Protein AF-A0AAN0MDC0-F1 (afdb_monomer_lite)

Organism: NCBI:txid3137370

Foldseek 3Di:
DDDDPDAAEEEAQAAPVQWQWAADPVQQKIWIWGNDPPVHTPGIDIDHRHQWYAHNNDIDGSVRSNVVNCLNVFDAKAAKAFPDAQEDEQPDAFFDFRTFIDTDGPVRFQKAKAWDPQQRHGDDDPFWDDDGRTITGHHPHRDDCLVPQKDKTWMWIGGPRHIDRTDIGIGGYDDDWDFDDDPPDRDTDTDPPDRPPDDDDDPPDDDDDDPDDDDDDDPDDDDDDDDDDPPDDDCPPPVVVVVVVVVVVVVVVVVVVVVVVPDDDDDDDDDDPPVVVVVVVVVVVPD

Structure (mmCIF, N/CA/C/O backbone):
data_AF-A0AAN0MDC0-F1
#
_entry.id   AF-A0AAN0MDC0-F1
#
loop_
_atom_site.group_PDB
_atom_site.id
_atom_site.type_symbol
_atom_site.label_atom_id
_atom_site.label_alt_id
_atom_site.label_comp_id
_atom_site.label_asym_id
_atom_site.label_entity_id
_atom_site.label_seq_id
_atom_site.pdbx_PDB_ins_code
_atom_site.Cartn_x
_atom_site.Cartn_y
_atom_site.Cartn_z
_atom_site.occupancy
_atom_site.B_iso_or_equiv
_atom_site.auth_seq_id
_atom_site.auth_comp_id
_atom_site.auth_asym_id
_atom_site.auth_atom_id
_atom_site.pdbx_PDB_model_num
ATOM 1 N N . MET A 1 1 ? 15.686 -24.666 -47.010 1.00 60.66 1 MET A N 1
ATOM 2 C CA . MET A 1 1 ? 15.440 -23.813 -45.834 1.00 60.66 1 MET A CA 1
ATOM 3 C C . MET A 1 1 ? 16.732 -23.049 -45.624 1.00 60.66 1 MET A C 1
ATOM 5 O O . MET A 1 1 ? 17.751 -23.700 -45.435 1.00 60.66 1 MET A O 1
ATOM 9 N N . LEU A 1 2 ? 16.743 -21.738 -45.870 1.00 59.88 2 LEU A N 1
ATOM 10 C CA . LEU A 1 2 ? 17.924 -20.928 -45.557 1.00 59.88 2 LEU A CA 1
ATOM 11 C C . LEU A 1 2 ? 18.051 -20.867 -44.025 1.00 59.88 2 LEU A C 1
ATOM 13 O O . LEU A 1 2 ? 17.006 -20.864 -43.369 1.00 59.88 2 LEU A O 1
ATOM 17 N N . PRO A 1 3 ? 19.270 -20.898 -43.461 1.00 59.59 3 PRO A N 1
ATOM 18 C CA . PRO A 1 3 ? 19.452 -20.671 -42.033 1.00 59.59 3 PRO A CA 1
ATOM 19 C C . PRO A 1 3 ? 18.911 -19.284 -41.675 1.00 59.59 3 PRO A C 1
ATOM 21 O O . PRO A 1 3 ? 19.050 -18.347 -42.465 1.00 59.59 3 PRO A O 1
ATOM 24 N N . ASP A 1 4 ? 18.269 -19.190 -40.515 1.00 72.19 4 ASP A N 1
ATOM 25 C CA . ASP A 1 4 ? 17.851 -17.914 -39.938 1.00 72.19 4 ASP A CA 1
ATOM 26 C C . ASP A 1 4 ? 19.098 -17.021 -39.790 1.00 72.19 4 ASP A C 1
ATOM 28 O O . ASP A 1 4 ? 20.148 -17.543 -39.383 1.00 72.19 4 ASP A O 1
ATOM 32 N N . PRO A 1 5 ? 19.072 -15.734 -40.192 1.00 70.38 5 PRO A N 1
ATOM 33 C CA . PRO A 1 5 ? 20.164 -14.822 -39.876 1.00 70.38 5 PRO A CA 1
ATOM 34 C C . PRO A 1 5 ? 20.475 -14.852 -38.376 1.00 70.38 5 PRO A C 1
ATOM 36 O O . PRO A 1 5 ? 19.591 -15.040 -37.545 1.00 70.38 5 PRO A O 1
ATOM 39 N N . ALA A 1 6 ? 21.755 -14.687 -38.039 1.00 73.12 6 ALA A N 1
ATOM 40 C CA . ALA A 1 6 ? 22.169 -14.613 -36.647 1.00 73.12 6 ALA A CA 1
ATOM 41 C C . ALA A 1 6 ? 21.503 -13.402 -35.960 1.00 73.12 6 ALA A C 1
ATOM 43 O O . ALA A 1 6 ? 21.388 -12.352 -36.605 1.00 73.12 6 ALA A O 1
ATOM 44 N N . PRO A 1 7 ? 21.097 -13.539 -34.685 1.00 78.31 7 PRO A N 1
ATOM 45 C CA . PRO A 1 7 ? 20.509 -12.446 -33.922 1.00 78.31 7 PRO A CA 1
ATOM 46 C C . PRO A 1 7 ? 21.451 -11.240 -33.875 1.00 78.31 7 PRO A C 1
ATOM 48 O O . PRO A 1 7 ? 22.676 -11.388 -33.837 1.00 78.31 7 PRO A O 1
ATOM 51 N N . ILE A 1 8 ? 20.883 -10.033 -33.892 1.00 87.06 8 ILE A N 1
ATOM 52 C CA . ILE A 1 8 ? 21.665 -8.799 -33.753 1.00 87.06 8 ILE A CA 1
ATOM 53 C C . ILE A 1 8 ? 22.028 -8.629 -32.274 1.00 87.06 8 ILE A C 1
ATOM 55 O O . ILE A 1 8 ? 21.149 -8.398 -31.439 1.00 87.06 8 ILE A O 1
ATOM 59 N N . GLU A 1 9 ? 23.323 -8.731 -31.976 1.00 91.38 9 GLU A N 1
ATOM 60 C CA . GLU A 1 9 ? 23.901 -8.585 -30.637 1.00 91.38 9 GLU A CA 1
ATOM 61 C C . GLU A 1 9 ? 24.608 -7.232 -30.479 1.00 91.38 9 GLU A C 1
ATOM 63 O O . GLU A 1 9 ? 25.344 -6.797 -31.370 1.00 91.38 9 GLU A O 1
ATOM 68 N N . VAL A 1 10 ? 24.401 -6.579 -29.334 1.00 92.75 10 VAL A N 1
ATOM 69 C CA . VAL A 1 10 ? 25.068 -5.323 -28.948 1.00 92.75 10 VAL A CA 1
ATOM 70 C C . VAL A 1 10 ? 25.830 -5.537 -27.645 1.00 92.75 10 VAL A C 1
ATOM 72 O O . VAL A 1 10 ? 25.307 -6.174 -26.736 1.00 92.75 10 VAL A O 1
ATOM 75 N N . PHE A 1 11 ? 27.056 -5.018 -27.556 1.00 92.44 11 PHE A N 1
ATOM 76 C CA . PHE A 1 11 ? 27.967 -5.240 -26.431 1.00 92.44 11 PHE A CA 1
ATOM 77 C C . PHE A 1 11 ? 28.259 -3.935 -25.690 1.00 92.44 11 PHE A C 1
ATOM 79 O O . PHE A 1 11 ? 28.523 -2.918 -26.327 1.00 92.44 11 PHE A O 1
ATOM 86 N N . TYR A 1 12 ? 28.245 -4.025 -24.364 1.00 91.12 12 TYR A N 1
ATOM 87 C CA . TYR A 1 12 ? 28.567 -2.988 -23.392 1.00 91.12 12 TYR A CA 1
ATOM 88 C C . TYR A 1 12 ? 29.587 -3.553 -22.401 1.00 91.12 12 TYR A C 1
ATOM 90 O O . TYR A 1 12 ? 29.401 -4.661 -21.877 1.00 91.12 12 TYR A O 1
ATOM 98 N N . ASP A 1 13 ? 30.665 -2.813 -22.154 1.00 86.44 13 ASP A N 1
ATOM 99 C CA . ASP A 1 13 ? 31.767 -3.283 -21.310 1.00 86.44 13 ASP A CA 1
ATOM 100 C C . ASP A 1 13 ? 31.453 -3.120 -19.802 1.00 86.44 13 ASP A C 1
ATOM 102 O O . ASP A 1 13 ? 31.998 -3.864 -18.980 1.00 86.44 13 ASP A O 1
ATOM 106 N N . GLY A 1 14 ? 30.517 -2.232 -19.431 1.00 87.69 14 GLY A N 1
ATOM 107 C CA . GLY A 1 14 ? 30.074 -1.973 -18.053 1.00 87.69 14 GLY A CA 1
ATOM 108 C C . GLY A 1 14 ? 28.984 -2.913 -17.509 1.00 87.69 14 GLY A C 1
ATOM 109 O O . GLY A 1 14 ? 28.408 -3.743 -18.222 1.00 87.69 14 GLY A O 1
ATOM 110 N N . ASN A 1 15 ? 28.662 -2.787 -16.212 1.00 90.50 15 ASN A N 1
ATOM 111 C CA . ASN A 1 15 ? 27.599 -3.589 -15.593 1.00 90.50 15 ASN A CA 1
ATOM 112 C C . ASN A 1 15 ? 26.215 -3.036 -15.942 1.00 90.50 15 ASN A C 1
ATOM 114 O O . ASN A 1 15 ? 26.008 -1.832 -15.960 1.00 90.50 15 ASN A O 1
ATOM 118 N N . PHE A 1 16 ? 25.220 -3.915 -16.083 1.00 92.94 16 PHE A N 1
ATOM 119 C CA . PHE A 1 16 ? 23.844 -3.528 -16.431 1.00 92.94 16 PHE A CA 1
ATOM 120 C C . PHE A 1 16 ? 23.236 -2.437 -15.527 1.00 92.94 16 PHE A C 1
ATOM 122 O O . PHE A 1 16 ? 22.515 -1.572 -16.009 1.00 92.94 16 PHE A O 1
ATOM 129 N N . ALA A 1 17 ? 23.547 -2.456 -14.225 1.00 91.81 17 ALA A N 1
ATOM 130 C CA . ALA A 1 17 ? 23.023 -1.496 -13.249 1.00 91.81 17 ALA A CA 1
ATOM 131 C C . ALA A 1 17 ? 23.568 -0.065 -13.417 1.00 91.81 17 ALA A C 1
ATOM 133 O O . ALA A 1 17 ? 22.995 0.865 -12.851 1.00 91.81 17 ALA A O 1
ATOM 134 N N . ASP A 1 18 ? 24.648 0.101 -14.180 1.00 91.06 18 ASP A N 1
ATOM 135 C CA . ASP A 1 18 ? 25.300 1.389 -14.415 1.00 91.06 18 ASP A CA 1
ATOM 136 C C . ASP A 1 18 ? 24.661 2.149 -15.595 1.00 91.06 18 ASP A C 1
ATOM 138 O O . ASP A 1 18 ? 24.933 3.332 -15.794 1.00 91.06 18 ASP A O 1
ATOM 142 N N . TYR A 1 19 ? 23.760 1.506 -16.353 1.00 93.69 19 TYR A N 1
ATOM 143 C CA . TYR A 1 19 ? 23.145 2.093 -17.542 1.00 93.69 19 TYR A CA 1
ATOM 144 C C . TYR A 1 19 ? 21.724 2.610 -17.290 1.00 93.69 19 TYR A C 1
ATOM 146 O O . TYR A 1 19 ? 20.837 1.911 -16.789 1.00 93.69 19 TYR A O 1
ATOM 154 N N . ALA A 1 20 ? 21.480 3.835 -17.753 1.00 95.25 20 ALA A N 1
ATOM 155 C CA . ALA A 1 20 ? 20.140 4.365 -17.947 1.00 95.25 20 ALA A CA 1
ATOM 156 C C . ALA A 1 20 ? 19.574 3.860 -19.281 1.00 95.25 20 ALA A C 1
ATOM 158 O O . ALA A 1 20 ? 20.167 4.071 -20.341 1.00 95.25 20 ALA A O 1
ATOM 159 N N . ILE A 1 21 ? 18.408 3.218 -19.241 1.00 97.19 21 ILE A N 1
ATOM 160 C CA . ILE A 1 21 ? 17.783 2.562 -20.391 1.00 97.19 21 ILE A CA 1
ATOM 161 C C . ILE A 1 21 ? 16.403 3.173 -20.620 1.00 97.19 21 ILE A C 1
ATOM 163 O O . ILE A 1 21 ? 15.568 3.232 -19.725 1.00 97.19 21 ILE A O 1
ATOM 167 N N . SER A 1 22 ? 16.133 3.595 -21.854 1.00 97.19 22 SER A N 1
ATOM 168 C CA . SER A 1 22 ? 14.794 4.008 -22.286 1.00 97.19 22 SER A CA 1
ATOM 169 C C . SER A 1 22 ? 14.405 3.328 -23.594 1.00 97.19 22 SER A C 1
ATOM 171 O O . SER A 1 22 ? 15.260 3.006 -24.422 1.00 97.19 22 SER A O 1
ATOM 173 N N . TYR A 1 23 ? 13.103 3.122 -23.800 1.00 97.81 23 TYR A N 1
ATOM 174 C CA . TYR A 1 23 ? 12.573 2.462 -24.989 1.00 97.81 23 TYR A CA 1
ATOM 175 C C . TYR A 1 23 ? 11.449 3.279 -25.628 1.00 97.81 23 TYR A C 1
ATOM 177 O O . TYR A 1 23 ? 10.446 3.606 -24.997 1.00 97.81 23 TYR A O 1
ATOM 185 N N . ASN A 1 24 ? 11.598 3.590 -26.915 1.00 96.50 24 ASN A N 1
ATOM 186 C CA . ASN A 1 24 ? 10.552 4.195 -27.729 1.00 96.50 24 ASN A CA 1
ATOM 187 C C . ASN A 1 24 ? 9.870 3.108 -28.564 1.00 96.50 24 ASN A C 1
ATOM 189 O O . ASN A 1 24 ? 10.423 2.640 -29.563 1.00 96.50 24 ASN A O 1
ATOM 193 N N . SER A 1 25 ? 8.649 2.738 -28.178 1.00 94.00 25 SER A N 1
ATOM 194 C CA . SER A 1 25 ? 7.877 1.685 -28.845 1.00 94.00 25 SER A CA 1
ATOM 195 C C . SER A 1 25 ? 7.491 2.033 -30.286 1.00 94.00 25 SER A C 1
ATOM 197 O O . SER A 1 25 ? 7.531 1.160 -31.148 1.00 94.00 25 SER A O 1
ATOM 199 N N . GLY A 1 26 ? 7.190 3.305 -30.576 1.00 93.75 26 GLY A N 1
ATOM 200 C CA . GLY A 1 26 ? 6.811 3.767 -31.916 1.00 93.75 26 GLY A CA 1
ATOM 201 C C . GLY A 1 26 ? 7.947 3.706 -32.942 1.00 93.75 26 GLY A C 1
ATOM 202 O O . GLY A 1 26 ? 7.687 3.567 -34.134 1.00 93.75 26 GLY A O 1
ATOM 203 N N . ALA A 1 27 ? 9.197 3.781 -32.481 1.00 94.88 27 ALA A N 1
ATOM 204 C CA . ALA A 1 27 ? 10.395 3.652 -33.310 1.00 94.88 27 ALA A CA 1
ATOM 205 C C . ALA A 1 27 ? 11.130 2.311 -33.125 1.00 94.88 27 ALA A C 1
ATOM 207 O O . ALA A 1 27 ? 12.167 2.113 -33.753 1.00 94.88 27 ALA A O 1
ATOM 208 N N . SER A 1 28 ? 10.630 1.425 -32.252 1.00 94.81 28 SER A N 1
ATOM 209 C CA . SER A 1 28 ? 11.305 0.188 -31.821 1.00 94.81 28 SER A CA 1
ATOM 210 C C . SER A 1 28 ? 12.783 0.414 -31.484 1.00 94.81 28 SER A C 1
ATOM 212 O O . SER A 1 28 ? 13.675 -0.258 -32.007 1.00 94.81 28 SER A O 1
ATOM 214 N N . ARG A 1 29 ? 13.034 1.427 -30.647 1.00 97.00 29 ARG A N 1
ATOM 215 C CA . ARG A 1 29 ? 14.365 2.002 -30.448 1.00 97.00 29 ARG A CA 1
ATOM 216 C C . ARG A 1 29 ? 14.715 2.137 -28.977 1.00 97.00 29 ARG A C 1
ATOM 218 O O . ARG A 1 29 ? 13.984 2.799 -28.241 1.00 97.00 29 ARG A O 1
ATOM 225 N N . PHE A 1 30 ? 15.853 1.580 -28.588 1.00 97.62 30 PHE A N 1
ATOM 226 C CA . PHE A 1 30 ? 16.455 1.802 -27.279 1.00 97.62 30 PHE A CA 1
ATOM 227 C C . PHE A 1 30 ? 17.365 3.025 -27.308 1.00 97.62 30 PHE A C 1
ATOM 229 O O . PHE A 1 30 ? 18.038 3.267 -28.311 1.00 97.62 30 PHE A O 1
ATOM 236 N N . THR A 1 31 ? 17.395 3.761 -26.203 1.00 97.06 31 THR A N 1
ATOM 237 C CA . THR A 1 31 ? 18.458 4.715 -25.886 1.00 97.06 31 THR A CA 1
ATOM 238 C C . THR A 1 31 ? 19.109 4.243 -24.594 1.00 97.06 31 THR A C 1
ATOM 240 O O . THR A 1 31 ? 18.411 4.132 -23.584 1.00 97.06 31 THR A O 1
ATOM 243 N N . ILE A 1 32 ? 20.401 3.938 -24.644 1.00 95.75 32 ILE A N 1
ATOM 244 C CA . ILE A 1 32 ? 21.172 3.380 -23.529 1.00 95.75 32 ILE A CA 1
ATOM 245 C C . ILE A 1 32 ? 22.297 4.362 -23.232 1.00 95.75 32 ILE A C 1
ATOM 247 O O . ILE A 1 32 ? 23.049 4.707 -24.139 1.00 95.75 32 ILE A O 1
ATOM 251 N N . THR A 1 33 ? 22.374 4.851 -22.000 1.00 93.88 33 THR A N 1
ATOM 252 C CA . THR A 1 33 ? 23.406 5.800 -21.578 1.00 93.88 33 THR A CA 1
ATOM 253 C C . THR A 1 33 ? 24.146 5.236 -20.385 1.00 93.88 33 THR A C 1
ATOM 255 O O . THR A 1 33 ? 23.514 4.902 -19.385 1.00 93.88 33 THR A O 1
ATOM 258 N N . ASP A 1 34 ? 25.464 5.171 -20.481 1.00 91.19 34 ASP A N 1
ATOM 259 C CA . ASP A 1 34 ? 26.315 4.873 -19.335 1.00 91.19 34 ASP A CA 1
ATOM 260 C C . ASP A 1 34 ? 26.270 6.034 -18.328 1.00 91.19 34 ASP A C 1
ATOM 262 O O . ASP A 1 34 ? 26.465 7.195 -18.700 1.00 91.19 34 ASP A O 1
ATOM 266 N N . MET A 1 35 ? 25.943 5.742 -17.067 1.00 86.81 35 MET A N 1
ATOM 267 C CA . MET A 1 35 ? 25.874 6.728 -15.983 1.00 86.81 35 MET A CA 1
ATOM 268 C C . MET A 1 35 ? 27.095 6.689 -15.057 1.00 86.81 35 MET A C 1
ATOM 270 O O . MET A 1 35 ? 27.138 7.448 -14.080 1.00 86.81 35 MET A O 1
ATOM 274 N N . ASN A 1 36 ? 28.080 5.829 -15.323 1.00 81.25 36 ASN A N 1
ATOM 275 C CA . ASN A 1 36 ? 29.261 5.697 -14.488 1.00 81.25 36 ASN A CA 1
ATOM 276 C C . ASN A 1 36 ? 30.427 6.565 -14.990 1.00 81.25 36 ASN A C 1
ATOM 278 O O . ASN A 1 36 ? 31.241 6.195 -15.828 1.00 81.25 36 ASN A O 1
ATOM 282 N N . ALA A 1 37 ? 30.598 7.713 -14.338 1.00 70.12 37 ALA A N 1
ATOM 283 C CA . ALA A 1 37 ? 31.706 8.623 -14.626 1.00 70.12 37 ALA A CA 1
ATOM 284 C C . ALA A 1 37 ? 33.096 8.103 -14.193 1.00 70.12 37 ALA A C 1
ATOM 286 O O . ALA A 1 37 ? 34.097 8.799 -14.388 1.00 70.12 37 ALA A O 1
ATOM 287 N N . THR A 1 38 ? 33.180 6.938 -13.539 1.00 70.44 38 THR A N 1
ATOM 288 C CA . THR A 1 38 ? 34.402 6.460 -12.864 1.00 70.44 38 THR A CA 1
ATOM 289 C C . THR A 1 38 ? 35.264 5.560 -13.749 1.00 70.44 38 THR A C 1
ATOM 291 O O . THR A 1 38 ? 36.491 5.614 -13.652 1.00 70.44 38 THR A O 1
ATOM 294 N N . ASP A 1 39 ? 34.651 4.738 -14.595 1.00 68.25 39 ASP A N 1
ATOM 295 C CA . ASP A 1 39 ? 35.302 3.887 -15.604 1.00 68.25 39 ASP A CA 1
ATOM 296 C C . ASP A 1 39 ? 35.273 4.502 -17.011 1.00 68.25 39 ASP A C 1
ATOM 298 O O . ASP A 1 39 ? 36.125 4.157 -17.832 1.00 68.25 39 ASP A O 1
ATOM 302 N N . GLY A 1 40 ? 34.441 5.524 -17.213 1.00 58.91 40 GLY A N 1
ATOM 303 C CA . GLY A 1 40 ? 34.502 6.463 -18.325 1.00 58.91 40 GLY A CA 1
ATOM 304 C C . GLY A 1 40 ? 33.201 6.455 -19.106 1.00 58.91 40 GLY A C 1
ATOM 305 O O . GLY A 1 40 ? 32.875 5.437 -19.685 1.00 58.91 40 GLY A O 1
ATOM 306 N N . ASP A 1 41 ? 32.515 7.602 -19.168 1.00 64.25 41 ASP A N 1
ATOM 307 C CA . ASP A 1 41 ? 31.223 7.722 -19.851 1.00 64.25 41 ASP A CA 1
ATOM 308 C C . ASP A 1 41 ? 31.335 7.266 -21.322 1.00 64.25 41 ASP A C 1
ATOM 310 O O . ASP A 1 41 ? 31.791 8.020 -22.191 1.00 64.25 41 ASP A O 1
ATOM 314 N N . GLU A 1 42 ? 30.878 6.049 -21.629 1.00 68.19 42 GLU A N 1
ATOM 315 C CA . GLU A 1 42 ? 30.797 5.512 -23.000 1.00 68.19 42 GLU A CA 1
ATOM 316 C C . GLU A 1 42 ? 29.738 6.249 -23.847 1.00 68.19 42 GLU A C 1
ATOM 318 O O . GLU A 1 42 ? 29.618 6.055 -25.058 1.00 68.19 42 GLU A O 1
ATOM 323 N N . GLY A 1 43 ? 29.032 7.197 -23.226 1.00 81.50 43 GLY A N 1
ATOM 324 C CA . GLY A 1 43 ? 28.095 8.102 -23.864 1.00 81.50 43 GLY A CA 1
ATOM 325 C C . GLY A 1 43 ? 26.700 7.501 -23.977 1.00 81.50 43 GLY A C 1
ATOM 326 O O . GLY A 1 43 ? 26.284 6.670 -23.173 1.00 81.50 43 GLY A O 1
ATOM 327 N N . THR A 1 44 ? 25.941 7.992 -24.956 1.00 91.44 44 THR A N 1
ATOM 328 C CA . THR A 1 44 ? 24.563 7.567 -25.218 1.00 91.44 44 THR A CA 1
ATOM 329 C C . THR A 1 44 ? 24.483 6.881 -26.573 1.00 91.44 44 THR A C 1
ATOM 331 O O . THR A 1 44 ? 24.699 7.520 -27.606 1.00 91.44 44 THR A O 1
ATOM 334 N N . ASP A 1 45 ? 24.057 5.625 -26.578 1.00 92.62 45 ASP A N 1
ATOM 335 C CA . ASP A 1 45 ? 23.776 4.857 -27.780 1.00 92.62 45 ASP A CA 1
ATOM 336 C C . ASP A 1 45 ? 22.288 4.837 -28.109 1.00 92.62 45 ASP A C 1
ATOM 338 O O . 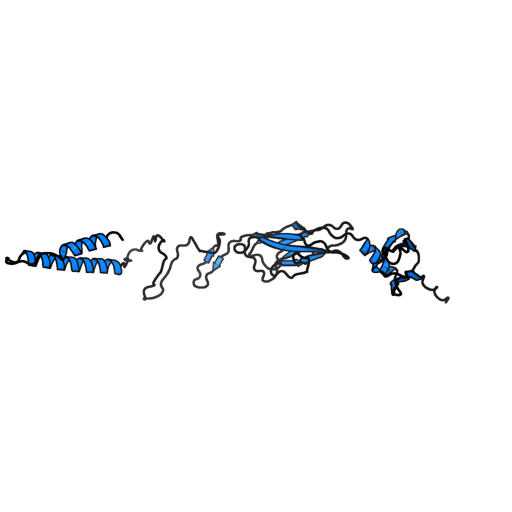ASP A 1 45 ? 21.416 4.889 -27.242 1.00 92.62 45 ASP A O 1
ATOM 342 N N . THR A 1 46 ? 21.980 4.741 -29.401 1.00 94.88 46 THR A N 1
ATOM 343 C CA . THR A 1 46 ? 20.615 4.590 -29.906 1.00 94.88 46 THR A CA 1
ATOM 344 C C . THR A 1 46 ? 20.539 3.377 -30.825 1.00 94.88 46 THR A C 1
ATOM 346 O O . THR A 1 46 ? 21.174 3.355 -31.877 1.00 94.88 46 THR A O 1
ATOM 349 N N . ILE A 1 47 ? 19.736 2.383 -30.450 1.00 94.69 47 ILE A N 1
ATOM 350 C CA . ILE A 1 47 ? 19.787 1.032 -31.017 1.00 94.69 47 ILE A CA 1
ATOM 351 C C . ILE A 1 47 ? 18.409 0.621 -31.535 1.00 94.69 47 ILE A C 1
ATOM 353 O O . ILE A 1 47 ? 17.406 0.770 -30.840 1.00 94.69 47 ILE A O 1
ATOM 357 N N . THR A 1 48 ? 18.355 0.061 -32.744 1.00 94.12 48 THR A N 1
ATOM 358 C CA . THR A 1 48 ? 17.148 -0.544 -33.335 1.00 94.12 48 THR A CA 1
ATOM 359 C C . THR A 1 48 ? 17.460 -1.943 -33.847 1.00 94.12 48 THR A C 1
ATOM 361 O O . THR A 1 48 ? 18.542 -2.161 -34.386 1.00 94.12 48 THR A O 1
ATOM 364 N N . GLY A 1 49 ? 16.504 -2.868 -33.744 1.00 90.88 49 GLY A N 1
ATOM 365 C CA . GLY A 1 49 ? 16.623 -4.219 -34.310 1.00 90.88 49 GLY A CA 1
ATOM 366 C C . GLY A 1 49 ? 17.546 -5.174 -33.547 1.00 90.88 49 GLY A C 1
ATOM 367 O O . GLY A 1 49 ? 17.712 -6.303 -33.988 1.00 90.88 49 GLY A O 1
ATOM 368 N N . ALA A 1 50 ? 18.125 -4.747 -32.422 1.00 93.06 50 ALA A N 1
ATOM 369 C CA . ALA A 1 50 ? 18.878 -5.627 -31.536 1.00 93.06 50 ALA A CA 1
ATOM 370 C C . ALA A 1 50 ? 17.943 -6.617 -30.831 1.00 93.06 50 ALA A C 1
ATOM 372 O O . ALA A 1 50 ? 16.884 -6.239 -30.324 1.00 93.06 50 ALA A O 1
ATOM 373 N N . GLU A 1 51 ? 18.356 -7.879 -30.804 1.00 93.69 51 GLU A N 1
ATOM 374 C CA . GLU A 1 51 ? 17.614 -8.982 -30.187 1.00 93.69 51 GLU A CA 1
ATOM 375 C C . GLU A 1 51 ? 18.247 -9.402 -28.853 1.00 93.69 51 GLU A C 1
ATOM 377 O O . GLU A 1 51 ? 17.558 -9.938 -27.981 1.00 93.69 51 GLU A O 1
ATOM 382 N N . SER A 1 52 ? 19.538 -9.103 -28.676 1.00 94.88 52 SER A N 1
ATOM 383 C CA . SER A 1 52 ? 20.327 -9.430 -27.492 1.00 94.88 52 SER A CA 1
ATOM 384 C C . SER A 1 52 ? 21.300 -8.298 -27.150 1.00 94.88 52 SER A C 1
ATOM 386 O O . SER A 1 52 ? 21.918 -7.694 -28.031 1.00 94.88 52 SER A O 1
ATOM 388 N N . PHE A 1 53 ? 21.426 -8.019 -25.856 1.00 96.06 53 PHE A N 1
ATOM 389 C CA . PHE A 1 53 ? 22.281 -6.986 -25.287 1.00 96.06 53 PHE A CA 1
ATOM 390 C C . PHE A 1 53 ? 23.189 -7.621 -24.246 1.00 96.06 53 PHE A C 1
ATOM 392 O O . PHE A 1 53 ? 22.713 -8.260 -23.311 1.00 96.06 53 PHE A O 1
ATOM 399 N N . VAL A 1 54 ? 24.495 -7.460 -24.399 1.00 95.50 54 VAL A N 1
ATOM 400 C CA . VAL A 1 54 ? 25.491 -8.083 -23.535 1.00 95.50 54 VAL A CA 1
ATOM 401 C C . VAL A 1 54 ? 26.157 -7.003 -22.696 1.00 95.50 54 VAL A C 1
ATOM 403 O O . VAL A 1 54 ? 26.855 -6.165 -23.248 1.00 95.50 54 VAL A O 1
ATOM 406 N N . PHE A 1 55 ? 25.965 -7.045 -21.378 1.00 94.69 55 P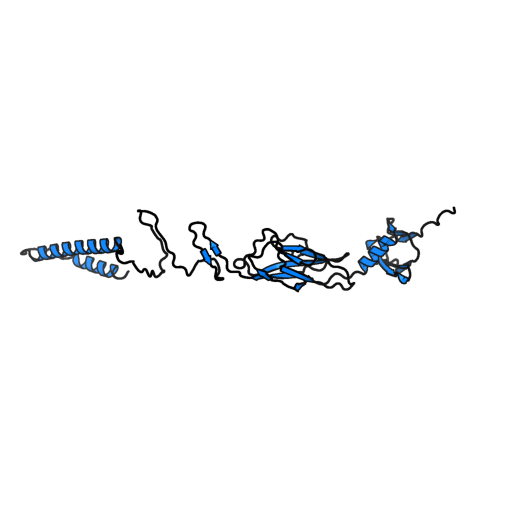HE A N 1
ATOM 407 C CA . PHE A 1 55 ? 26.578 -6.126 -20.412 1.00 94.69 55 PHE A CA 1
ATOM 408 C C . PHE A 1 55 ? 27.580 -6.888 -19.555 1.00 94.69 55 PHE A C 1
ATOM 410 O O . PHE A 1 55 ? 27.196 -7.849 -18.876 1.00 94.69 55 PHE A O 1
ATOM 417 N N . ASN A 1 56 ? 28.857 -6.508 -19.622 1.00 92.94 56 ASN A N 1
ATOM 418 C CA . ASN A 1 56 ? 29.958 -7.181 -18.924 1.00 92.94 56 ASN A CA 1
ATOM 419 C C . ASN A 1 56 ? 29.892 -8.721 -19.081 1.00 92.94 56 ASN A C 1
ATOM 421 O O . ASN A 1 56 ? 29.935 -9.495 -18.122 1.00 92.94 56 ASN A O 1
ATOM 425 N N . GLY A 1 57 ? 29.667 -9.176 -20.319 1.00 92.62 57 GLY A N 1
ATOM 426 C CA . GLY A 1 57 ? 29.568 -10.596 -20.680 1.00 92.62 57 GLY A CA 1
ATOM 427 C C . GLY A 1 57 ? 28.246 -11.302 -20.339 1.00 92.62 57 GLY A C 1
ATOM 428 O O . GLY A 1 57 ? 28.104 -12.481 -20.663 1.00 92.62 57 GLY A O 1
ATOM 429 N N . THR A 1 58 ? 27.269 -10.620 -19.731 1.00 95.81 58 THR A N 1
ATOM 430 C CA . THR A 1 58 ? 25.934 -11.178 -19.440 1.00 95.81 58 THR A CA 1
ATOM 431 C C . THR A 1 58 ? 24.921 -10.737 -20.491 1.00 95.81 58 THR A C 1
ATOM 433 O O . THR A 1 58 ? 24.732 -9.541 -20.686 1.00 95.81 58 THR A O 1
ATOM 436 N N . ALA A 1 59 ? 24.260 -11.692 -21.150 1.00 95.94 59 ALA A N 1
ATOM 437 C CA . ALA A 1 59 ? 23.262 -11.420 -22.184 1.00 95.94 59 ALA A CA 1
ATOM 438 C C . ALA A 1 59 ? 21.852 -11.213 -21.603 1.00 95.94 59 ALA A C 1
ATOM 440 O O . ALA A 1 59 ? 21.396 -11.995 -20.768 1.00 95.94 59 ALA A O 1
ATOM 441 N N . TYR A 1 60 ? 21.157 -10.206 -22.121 1.00 96.69 60 TYR A N 1
ATOM 442 C CA . TYR A 1 60 ? 19.773 -9.843 -21.833 1.00 96.69 60 TYR A CA 1
ATOM 443 C C . TYR A 1 60 ? 18.998 -9.751 -23.144 1.00 96.69 60 TYR A C 1
ATOM 445 O O . TYR A 1 60 ? 19.513 -9.265 -24.154 1.00 96.69 60 TYR A O 1
ATOM 453 N N . SER A 1 61 ? 17.750 -10.207 -23.145 1.00 96.50 61 SER A N 1
ATOM 454 C CA . SER A 1 61 ? 16.894 -10.090 -24.323 1.00 96.50 61 SER A CA 1
ATOM 455 C C . SER A 1 61 ? 16.377 -8.661 -24.497 1.00 96.50 61 SER A C 1
ATOM 457 O O . SER A 1 61 ? 16.327 -7.868 -23.554 1.00 96.50 61 SER A O 1
ATOM 459 N N . ALA A 1 62 ? 15.892 -8.338 -25.696 1.00 95.69 62 ALA A N 1
ATOM 460 C CA . ALA A 1 62 ? 15.173 -7.083 -25.916 1.00 95.69 62 ALA A CA 1
ATOM 461 C C . ALA A 1 62 ? 13.955 -6.912 -24.979 1.00 95.69 62 ALA A C 1
ATOM 463 O O . ALA A 1 62 ? 13.635 -5.789 -24.595 1.00 95.69 62 ALA A O 1
ATOM 464 N N . ALA A 1 63 ? 13.287 -8.002 -24.584 1.00 96.19 63 ALA A N 1
ATOM 465 C CA . ALA A 1 63 ? 12.155 -7.948 -23.657 1.00 96.19 63 ALA A CA 1
ATOM 466 C C . ALA A 1 63 ? 12.590 -7.590 -22.223 1.00 96.19 63 ALA A C 1
ATOM 468 O O . ALA A 1 63 ? 11.894 -6.838 -21.535 1.00 96.19 63 ALA A O 1
ATOM 469 N N . ASP A 1 64 ? 13.760 -8.068 -21.793 1.00 96.94 64 ASP A N 1
ATOM 470 C CA . ASP A 1 64 ? 14.328 -7.716 -20.488 1.00 96.94 64 ASP A CA 1
ATOM 471 C C . ASP A 1 64 ? 14.655 -6.220 -20.438 1.00 96.94 64 ASP A C 1
ATOM 473 O O . ASP A 1 64 ? 14.264 -5.529 -19.499 1.00 96.94 64 ASP A O 1
ATOM 477 N N . LEU A 1 65 ? 15.273 -5.682 -21.495 1.00 97.12 65 LEU A N 1
ATOM 478 C CA . LEU A 1 65 ? 15.573 -4.250 -21.573 1.00 97.12 65 LEU A CA 1
ATOM 479 C C . LEU A 1 65 ? 14.319 -3.380 -21.680 1.00 97.12 65 LEU A C 1
ATOM 481 O O . LEU A 1 65 ? 14.317 -2.260 -21.182 1.00 97.12 65 LEU A O 1
ATOM 485 N N . GLN A 1 66 ? 13.248 -3.863 -22.314 1.00 96.44 66 GLN A N 1
ATOM 486 C CA . GLN A 1 66 ? 11.961 -3.158 -22.313 1.00 96.44 66 GLN A CA 1
ATOM 487 C C . GLN A 1 66 ? 11.359 -3.099 -20.910 1.00 96.44 66 GLN A C 1
ATOM 489 O O . GLN A 1 66 ? 10.829 -2.062 -20.519 1.00 96.44 66 GLN A O 1
ATOM 494 N N . THR A 1 67 ? 11.465 -4.193 -20.155 1.00 96.19 67 THR A N 1
ATOM 495 C CA . THR A 1 67 ? 11.002 -4.255 -18.764 1.00 96.19 67 THR A CA 1
ATOM 496 C C . THR A 1 67 ? 11.812 -3.307 -17.887 1.00 96.19 67 THR A C 1
ATOM 498 O O . THR A 1 67 ? 11.237 -2.540 -17.121 1.00 96.19 67 THR A O 1
ATOM 501 N N . GLU A 1 68 ? 13.134 -3.294 -18.045 1.00 96.62 68 GLU A N 1
ATOM 502 C CA . GLU A 1 68 ? 14.003 -2.375 -17.315 1.00 96.62 68 GLU A CA 1
ATOM 503 C C . GLU A 1 68 ? 13.740 -0.912 -17.694 1.00 96.62 68 GLU A C 1
ATOM 505 O O . GLU A 1 68 ? 13.631 -0.063 -16.815 1.00 96.62 68 GLU A O 1
ATOM 510 N N . ALA A 1 69 ? 13.547 -0.612 -18.982 1.00 96.62 69 ALA A N 1
ATOM 511 C CA . ALA A 1 69 ? 13.181 0.729 -19.431 1.00 96.62 69 ALA A CA 1
ATOM 512 C C . ALA A 1 69 ? 11.852 1.203 -18.823 1.00 96.62 69 ALA A C 1
ATOM 514 O O . ALA A 1 69 ? 11.737 2.361 -18.426 1.00 96.62 69 ALA A O 1
ATOM 515 N N . ALA A 1 70 ? 10.852 0.318 -18.733 1.00 95.44 70 ALA A N 1
ATOM 516 C CA . ALA A 1 70 ? 9.586 0.623 -18.071 1.00 95.44 70 ALA A CA 1
ATOM 517 C C . ALA A 1 70 ? 9.792 0.872 -16.569 1.00 95.44 70 ALA A C 1
ATOM 519 O O . ALA A 1 70 ? 9.329 1.881 -16.047 1.00 95.44 70 ALA A O 1
ATOM 520 N N . ARG A 1 71 ? 10.571 0.016 -15.897 1.00 96.06 71 ARG A N 1
ATOM 521 C CA . ARG A 1 71 ? 10.906 0.161 -14.475 1.00 96.06 71 ARG A CA 1
ATOM 522 C C . ARG A 1 71 ? 11.627 1.480 -14.176 1.00 96.06 71 ARG A C 1
ATOM 524 O O . ARG A 1 71 ? 11.347 2.102 -13.158 1.00 96.06 71 ARG A O 1
ATOM 531 N N . GLN A 1 72 ? 12.560 1.902 -15.031 1.00 95.69 72 GLN A N 1
ATOM 532 C CA . GLN A 1 72 ? 13.297 3.162 -14.867 1.00 95.69 72 GLN A CA 1
ATOM 533 C C . GLN A 1 72 ? 12.444 4.402 -15.170 1.00 95.69 72 GLN A C 1
ATOM 535 O O . GLN A 1 72 ? 12.717 5.468 -14.622 1.00 95.69 72 GLN A O 1
ATOM 540 N N . ALA A 1 73 ? 11.430 4.278 -16.030 1.00 95.62 73 ALA A N 1
ATOM 541 C CA . ALA A 1 73 ? 10.492 5.358 -16.329 1.00 95.62 73 ALA A CA 1
ATOM 542 C C . ALA A 1 73 ? 9.374 5.507 -15.280 1.00 95.62 73 ALA A C 1
ATOM 544 O O . ALA A 1 73 ? 8.749 6.563 -15.234 1.00 95.62 73 ALA A O 1
ATOM 545 N N . ASN A 1 74 ? 9.136 4.475 -14.464 1.00 96.62 74 ASN A N 1
ATOM 546 C CA . ASN A 1 74 ? 8.052 4.424 -13.489 1.00 96.62 74 ASN A CA 1
ATOM 547 C C . ASN A 1 74 ? 8.179 5.487 -12.390 1.00 96.62 74 ASN A C 1
ATOM 549 O O . ASN A 1 74 ? 9.242 5.666 -11.785 1.00 96.62 74 ASN A O 1
ATOM 553 N N . THR A 1 75 ? 7.063 6.122 -12.061 1.00 97.38 75 THR A N 1
ATOM 554 C CA . THR A 1 75 ? 6.910 6.991 -10.898 1.00 97.38 75 THR A CA 1
ATOM 555 C C . THR A 1 75 ? 6.333 6.188 -9.744 1.00 97.38 75 THR A C 1
ATOM 557 O O . THR A 1 75 ? 5.410 5.414 -9.929 1.00 97.38 75 THR A O 1
ATOM 560 N N . ALA A 1 76 ? 6.847 6.382 -8.528 1.00 96.56 76 ALA A N 1
ATOM 561 C CA . ALA A 1 76 ? 6.292 5.672 -7.382 1.00 96.56 76 ALA A CA 1
ATOM 562 C C . ALA A 1 76 ? 4.856 6.114 -7.044 1.00 96.56 76 ALA A C 1
ATOM 564 O O . ALA A 1 76 ? 4.539 7.304 -7.193 1.00 96.56 76 ALA A O 1
ATOM 565 N N . PRO A 1 77 ? 4.027 5.217 -6.471 1.00 98.44 77 PRO A N 1
ATOM 566 C CA . PRO A 1 77 ? 2.669 5.558 -6.088 1.00 98.44 77 PRO A CA 1
ATOM 567 C C . PRO A 1 77 ? 2.636 6.672 -5.041 1.00 98.44 77 PRO A C 1
ATOM 569 O O . PRO A 1 77 ? 3.494 6.767 -4.154 1.00 98.44 77 PRO A O 1
ATOM 572 N N . GLY A 1 78 ? 1.586 7.489 -5.097 1.00 97.81 78 GLY A N 1
ATOM 573 C CA . GLY A 1 78 ? 1.290 8.477 -4.067 1.00 97.81 78 GLY A CA 1
ATOM 574 C C . GLY A 1 78 ? 0.926 7.841 -2.721 1.00 97.81 78 GLY A C 1
ATOM 575 O O . GLY A 1 78 ? 0.618 6.652 -2.622 1.00 97.81 78 GLY A O 1
ATOM 576 N N . SER A 1 79 ? 0.922 8.658 -1.666 1.00 97.69 79 SER A N 1
ATOM 577 C CA . SER A 1 79 ? 0.575 8.197 -0.319 1.00 97.69 79 SER A CA 1
ATOM 578 C C . SER A 1 79 ? -0.856 7.640 -0.256 1.00 97.69 79 SER A C 1
ATOM 580 O O . SER A 1 79 ? -1.788 8.319 -0.703 1.00 97.69 79 SER A O 1
ATOM 582 N N . PRO A 1 80 ? -1.068 6.451 0.336 1.00 98.25 80 PRO A N 1
ATOM 583 C CA . PRO A 1 80 ? -2.405 5.909 0.528 1.00 98.25 80 PRO A CA 1
ATOM 584 C C . PRO A 1 80 ? -3.186 6.692 1.584 1.00 98.25 80 PRO A C 1
ATOM 586 O O . PRO A 1 80 ? -2.644 7.107 2.603 1.00 98.25 80 PRO A O 1
ATOM 589 N N . ALA A 1 81 ? -4.485 6.858 1.366 1.00 98.19 81 ALA A N 1
ATOM 590 C CA . ALA A 1 81 ? -5.394 7.523 2.290 1.00 98.19 81 ALA A CA 1
ATOM 591 C C . ALA A 1 81 ? -6.731 6.780 2.381 1.00 98.19 81 ALA A C 1
ATOM 593 O O . ALA A 1 81 ? -7.082 5.985 1.506 1.00 98.19 81 ALA A O 1
ATOM 594 N N . ILE A 1 82 ? -7.504 7.069 3.430 1.00 98.50 82 ILE A N 1
ATOM 595 C CA . ILE A 1 82 ? -8.890 6.607 3.536 1.00 98.50 82 ILE A CA 1
ATOM 596 C C . ILE A 1 82 ? -9.732 7.358 2.500 1.00 98.50 82 ILE A C 1
ATOM 598 O O . ILE A 1 82 ? -9.880 8.576 2.565 1.00 98.50 82 ILE A O 1
ATOM 602 N N . ALA A 1 83 ? -10.310 6.616 1.561 1.00 98.31 83 ALA A N 1
ATOM 603 C CA . ALA A 1 83 ? -11.276 7.128 0.596 1.00 98.31 83 ALA A CA 1
ATOM 604 C C . ALA A 1 83 ? -12.699 7.174 1.171 1.00 98.31 83 ALA A C 1
ATOM 606 O O . ALA A 1 83 ? -13.472 8.072 0.845 1.00 98.31 83 ALA A O 1
ATOM 607 N N . SER A 1 84 ? -13.056 6.199 2.012 1.00 98.50 84 SER A N 1
ATOM 608 C CA . SER A 1 84 ? -14.352 6.137 2.694 1.00 98.50 84 SER A CA 1
ATOM 609 C C . SER A 1 84 ? -14.282 5.263 3.949 1.00 98.50 84 SER A C 1
ATOM 611 O O . SER A 1 84 ? -13.407 4.400 4.053 1.00 98.50 84 SER A O 1
ATOM 613 N N . GLY A 1 85 ? -15.202 5.484 4.893 1.00 98.12 85 GLY A N 1
ATOM 614 C CA . GLY A 1 85 ? -15.207 4.810 6.195 1.00 98.12 85 GLY A CA 1
ATOM 615 C C . GLY A 1 85 ? -14.203 5.433 7.166 1.00 98.12 85 GLY A C 1
ATOM 616 O O . GLY A 1 85 ? -14.096 6.656 7.239 1.00 98.12 85 GLY A O 1
ATOM 617 N N . GLY A 1 86 ? -13.475 4.589 7.897 1.00 97.94 86 GLY A N 1
ATOM 618 C CA . GLY A 1 86 ? -12.472 5.004 8.885 1.00 97.94 86 GLY A CA 1
ATOM 619 C C . GLY A 1 86 ? -12.941 4.927 10.334 1.00 97.94 86 GLY A C 1
ATOM 620 O O . GLY A 1 86 ? -12.216 5.367 11.220 1.00 97.94 86 GLY A O 1
ATOM 621 N N . ALA A 1 87 ? -14.123 4.362 10.576 1.00 97.94 87 ALA A N 1
ATOM 622 C CA . ALA A 1 87 ? -14.633 4.091 11.910 1.00 97.94 87 ALA A CA 1
ATOM 623 C C . ALA A 1 87 ? -15.238 2.686 11.965 1.00 97.94 87 ALA A C 1
ATOM 625 O O . ALA A 1 87 ? -15.773 2.204 10.962 1.00 97.94 87 ALA A O 1
ATOM 626 N N . VAL A 1 88 ? -15.150 2.042 13.122 1.00 98.19 88 VAL A N 1
ATOM 627 C CA . VAL A 1 88 ? -15.732 0.724 13.376 1.00 98.19 88 VAL A CA 1
ATOM 628 C C . VAL A 1 88 ? -16.247 0.661 14.806 1.00 98.19 88 VAL A C 1
ATOM 630 O O . VAL A 1 88 ? -15.612 1.178 15.717 1.00 98.19 88 VAL A O 1
ATOM 633 N N . ASP A 1 89 ? -17.408 0.048 14.984 1.00 96.50 89 ASP A N 1
ATOM 634 C CA . ASP A 1 89 ? -17.975 -0.227 16.302 1.00 96.50 89 ASP A CA 1
ATOM 635 C C . ASP A 1 89 ? -17.137 -1.303 17.005 1.00 96.50 89 ASP A C 1
ATOM 637 O O . ASP A 1 89 ? -16.747 -2.281 16.365 1.00 96.50 89 ASP A O 1
ATOM 641 N N . GLU A 1 90 ? -16.869 -1.165 18.302 1.00 94.38 90 GLU A N 1
ATOM 642 C CA . GLU A 1 90 ? -16.048 -2.140 19.045 1.00 94.38 90 GLU A CA 1
ATOM 643 C C . GLU A 1 90 ? -16.642 -3.557 19.063 1.00 94.38 90 GLU A C 1
ATOM 645 O O . GLU A 1 90 ? -15.934 -4.560 19.016 1.00 94.38 90 GLU A O 1
ATOM 650 N N . THR A 1 91 ? -17.970 -3.650 18.979 1.00 91.81 91 THR A N 1
ATOM 651 C CA . THR A 1 91 ? -18.712 -4.915 18.904 1.00 91.81 91 THR A CA 1
ATOM 652 C C . THR A 1 91 ? -18.837 -5.474 17.478 1.00 91.81 91 THR A C 1
ATOM 654 O O . THR A 1 91 ? -19.548 -6.461 17.243 1.00 91.81 91 THR A O 1
ATOM 657 N N . ALA A 1 92 ? -18.173 -4.861 16.489 1.00 96.19 92 ALA A N 1
ATOM 658 C CA . ALA A 1 92 ? -18.265 -5.274 15.095 1.00 96.19 92 ALA A CA 1
ATOM 659 C C . ALA A 1 92 ? -17.761 -6.709 14.878 1.00 96.19 92 ALA A C 1
ATOM 661 O O . ALA A 1 92 ? -16.714 -7.136 15.360 1.00 96.19 92 ALA A O 1
ATOM 662 N N . ALA A 1 93 ? -18.494 -7.470 14.063 1.00 96.62 93 ALA A N 1
ATOM 663 C CA . ALA A 1 93 ? -18.109 -8.836 13.739 1.00 96.62 93 ALA A CA 1
ATOM 664 C C . ALA A 1 93 ? -16.850 -8.887 12.854 1.00 96.62 93 ALA A C 1
ATOM 666 O O . ALA A 1 93 ? -16.585 -7.999 12.037 1.00 96.62 93 ALA A O 1
ATOM 667 N N . ALA A 1 94 ? -16.118 -9.998 12.934 1.00 96.94 94 ALA A N 1
ATOM 668 C CA . ALA A 1 94 ? -14.997 -10.281 12.045 1.00 96.94 94 ALA A CA 1
ATOM 669 C C . ALA A 1 94 ? -15.384 -10.154 10.558 1.00 96.94 94 ALA A C 1
ATOM 671 O O . ALA A 1 94 ? -16.457 -10.581 10.129 1.00 96.94 94 ALA A O 1
ATOM 672 N N . GLY A 1 95 ? -14.481 -9.595 9.755 1.00 97.19 95 GLY A N 1
ATOM 673 C CA . GLY A 1 95 ? -14.686 -9.342 8.330 1.00 97.19 95 GLY A CA 1
ATOM 674 C C . GLY A 1 95 ? -15.446 -8.053 8.012 1.00 97.19 95 GLY A C 1
ATOM 675 O O . GLY A 1 95 ? -15.575 -7.731 6.826 1.00 97.19 95 GLY A O 1
ATOM 676 N N . THR A 1 96 ? -15.913 -7.306 9.021 1.00 98.44 96 THR A N 1
ATOM 677 C CA . THR A 1 96 ? -16.541 -5.988 8.836 1.00 98.44 96 THR A CA 1
ATOM 678 C C . THR A 1 96 ? -15.623 -5.066 8.036 1.00 98.44 96 THR A C 1
ATOM 680 O O . THR A 1 96 ? -14.420 -5.005 8.290 1.00 98.44 96 THR A O 1
ATOM 683 N N . LEU A 1 97 ? -16.192 -4.379 7.040 1.00 98.56 97 LEU A N 1
ATOM 684 C CA . LEU A 1 97 ? -15.502 -3.346 6.270 1.00 98.56 97 LEU A CA 1
ATOM 685 C C . LEU A 1 97 ? -15.362 -2.095 7.137 1.00 98.56 97 LEU A C 1
ATOM 687 O O . LEU A 1 97 ? -16.368 -1.505 7.516 1.00 98.56 97 LEU A O 1
ATOM 691 N N . VAL A 1 98 ? -14.124 -1.694 7.409 1.00 98.62 98 VAL A N 1
ATOM 692 C CA . VAL A 1 98 ? -13.807 -0.540 8.261 1.00 98.62 98 VAL A CA 1
ATOM 693 C C . VAL A 1 98 ? -13.520 0.694 7.413 1.00 98.62 98 VAL A C 1
ATOM 695 O O . VAL A 1 98 ? -14.024 1.785 7.677 1.00 98.62 98 VAL A O 1
ATOM 698 N N . ALA A 1 99 ? -12.710 0.531 6.367 1.00 98.69 99 ALA A N 1
ATOM 699 C CA . ALA A 1 99 ? -12.349 1.616 5.467 1.00 98.69 99 ALA A CA 1
ATOM 700 C C . ALA A 1 99 ? -11.989 1.093 4.078 1.00 98.69 99 ALA A C 1
ATOM 702 O O . ALA A 1 99 ? -11.523 -0.034 3.923 1.00 98.69 99 ALA A O 1
ATOM 703 N N . THR A 1 100 ? -12.143 1.944 3.070 1.00 98.69 100 THR A N 1
ATOM 704 C CA . THR A 1 100 ? -11.570 1.726 1.738 1.00 98.69 100 THR A CA 1
ATOM 705 C C . THR A 1 100 ? -10.396 2.669 1.535 1.00 98.69 100 THR A C 1
ATOM 707 O O . THR A 1 100 ? -10.520 3.867 1.791 1.00 98.69 100 THR A O 1
ATOM 710 N N . LEU A 1 101 ? -9.289 2.149 1.029 1.00 98.75 101 LEU A N 1
ATOM 711 C CA . LEU A 1 101 ? -8.080 2.882 0.699 1.00 98.75 101 LEU A CA 1
ATOM 712 C C . LEU A 1 101 ? -8.120 3.378 -0.747 1.00 98.75 101 LEU A C 1
ATOM 714 O O . LEU A 1 101 ? -8.690 2.731 -1.632 1.00 98.75 101 LEU A O 1
ATOM 718 N N . ALA A 1 102 ? -7.481 4.521 -0.974 1.00 98.31 102 ALA A N 1
ATOM 719 C CA . ALA A 1 102 ? -7.140 5.014 -2.298 1.00 98.31 102 ALA A CA 1
ATOM 720 C C . ALA A 1 102 ? -5.750 5.652 -2.293 1.00 98.31 102 ALA A C 1
ATOM 722 O O . ALA A 1 102 ? -5.295 6.199 -1.292 1.00 98.31 102 ALA A O 1
ATOM 723 N N . ALA A 1 103 ? -5.101 5.587 -3.446 1.00 98.31 103 ALA A N 1
ATOM 724 C CA . ALA A 1 103 ? -3.876 6.290 -3.788 1.00 98.31 103 ALA A CA 1
ATOM 725 C C . ALA A 1 103 ? -3.942 6.610 -5.286 1.00 98.31 103 ALA A C 1
ATOM 727 O O . ALA A 1 103 ? -4.735 6.014 -6.018 1.00 98.31 103 ALA A O 1
ATOM 728 N N . THR A 1 104 ? -3.131 7.561 -5.728 1.00 97.88 104 THR A N 1
ATOM 729 C CA . THR A 1 104 ? -2.970 7.875 -7.148 1.00 97.88 104 THR A CA 1
ATOM 730 C C . THR A 1 104 ? -1.592 7.456 -7.601 1.00 97.88 104 THR A C 1
ATOM 732 O O . THR A 1 104 ? -0.630 7.630 -6.855 1.00 97.88 104 THR A O 1
ATOM 735 N N . ASP A 1 105 ? -1.507 7.007 -8.839 1.00 98.12 105 ASP A N 1
ATOM 736 C CA . ASP A 1 105 ? -0.253 6.775 -9.526 1.00 98.12 105 ASP A CA 1
ATOM 737 C C . ASP A 1 105 ? -0.169 7.681 -10.763 1.00 98.12 105 ASP A C 1
ATOM 739 O O . ASP A 1 105 ? -1.189 7.930 -11.414 1.00 98.12 105 ASP A O 1
ATOM 743 N N . ALA A 1 106 ? 1.010 8.247 -11.030 1.00 97.50 106 ALA A N 1
ATOM 744 C CA . ALA A 1 106 ? 1.184 9.219 -12.112 1.00 97.50 106 ALA A CA 1
ATOM 745 C C . ALA A 1 106 ? 1.178 8.556 -13.497 1.00 97.50 106 ALA A C 1
ATOM 747 O O . ALA A 1 106 ? 0.759 9.189 -14.470 1.00 97.50 106 ALA A O 1
ATOM 748 N N . ASP A 1 107 ? 1.593 7.292 -13.561 1.00 96.81 107 ASP A N 1
ATOM 749 C CA . ASP A 1 107 ? 1.629 6.469 -14.766 1.00 96.81 107 ASP A CA 1
ATOM 750 C C . ASP A 1 107 ? 0.282 5.757 -15.009 1.00 96.81 107 ASP A C 1
ATOM 752 O O . ASP A 1 107 ? -0.017 5.312 -16.120 1.00 96.81 107 ASP A O 1
ATOM 756 N N . GLY A 1 108 ? -0.602 5.775 -14.005 1.00 95.38 108 GLY A N 1
ATOM 757 C CA . GLY A 1 108 ? -1.952 5.219 -14.064 1.00 95.38 108 GLY A CA 1
ATOM 758 C C . GLY A 1 108 ? -1.997 3.733 -13.721 1.00 95.38 108 GLY A C 1
ATOM 759 O O . GLY A 1 108 ? -2.962 3.052 -14.087 1.00 95.38 108 GLY A O 1
ATOM 760 N N . ASP A 1 109 ? -0.970 3.241 -13.030 1.00 96.81 109 ASP A N 1
ATOM 761 C CA . ASP A 1 109 ? -0.830 1.835 -12.697 1.00 96.81 109 ASP A CA 1
ATOM 762 C C . ASP A 1 109 ? -1.832 1.363 -11.639 1.00 96.81 109 ASP A C 1
ATOM 764 O O . ASP A 1 109 ? -2.377 2.114 -10.823 1.00 96.81 109 ASP A O 1
ATOM 768 N N . THR A 1 110 ? -2.108 0.058 -11.670 1.00 96.81 110 THR A N 1
ATOM 769 C CA . THR A 1 110 ? -2.968 -0.581 -10.670 1.00 96.81 110 THR A CA 1
ATOM 770 C C . THR A 1 110 ? -2.210 -0.749 -9.362 1.00 96.81 110 THR A C 1
ATOM 772 O O . THR A 1 110 ? -1.106 -1.288 -9.349 1.00 96.81 110 THR A O 1
ATOM 775 N N . LEU A 1 111 ? -2.847 -0.356 -8.258 1.00 98.38 111 LEU A N 1
ATOM 776 C CA . LEU A 1 111 ? -2.224 -0.344 -6.940 1.00 98.38 111 LEU A CA 1
ATOM 777 C C . LEU A 1 111 ? -2.709 -1.481 -6.041 1.00 98.38 111 LEU A C 1
ATOM 779 O O . LEU A 1 111 ? -3.884 -1.856 -6.031 1.00 98.38 111 LEU A O 1
ATOM 783 N N . SER A 1 112 ? -1.779 -1.979 -5.237 1.00 98.31 112 SER A N 1
ATOM 784 C CA . SER A 1 112 ? -2.010 -2.892 -4.121 1.00 98.31 112 SER A CA 1
ATOM 785 C C . SER A 1 112 ? -1.633 -2.216 -2.803 1.00 98.31 112 SER A C 1
ATOM 787 O O . SER A 1 112 ? -0.836 -1.280 -2.795 1.00 98.31 112 SER A O 1
ATOM 789 N N . TYR A 1 113 ? -2.216 -2.667 -1.690 1.00 98.62 113 TYR A N 1
ATOM 790 C CA . TYR A 1 113 ? -2.007 -2.059 -0.375 1.00 98.62 113 TYR A CA 1
ATOM 791 C C . TYR A 1 113 ? -1.549 -3.095 0.647 1.00 98.62 113 TYR A C 1
ATOM 793 O O . TYR A 1 113 ? -2.015 -4.235 0.639 1.00 98.62 113 TYR A O 1
ATOM 801 N N . GLN A 1 114 ? -0.671 -2.679 1.557 1.00 98.44 114 GLN A N 1
ATOM 802 C CA . GLN A 1 114 ? -0.110 -3.543 2.593 1.00 98.44 114 GLN A CA 1
ATOM 803 C C . GLN A 1 114 ? 0.005 -2.783 3.915 1.00 98.44 114 GLN A C 1
ATOM 805 O O . GLN A 1 114 ? 0.436 -1.633 3.937 1.00 98.44 114 GLN A O 1
ATOM 810 N N . ILE A 1 115 ? -0.359 -3.437 5.023 1.00 98.62 115 ILE A N 1
ATOM 811 C CA . ILE A 1 115 ? -0.072 -2.927 6.369 1.00 98.62 115 ILE A CA 1
ATOM 812 C C . ILE A 1 115 ? 1.414 -3.149 6.657 1.00 98.62 115 ILE A C 1
ATOM 814 O O . ILE A 1 115 ? 1.931 -4.256 6.463 1.00 98.62 115 ILE A O 1
ATOM 818 N N . THR A 1 116 ? 2.087 -2.106 7.121 1.00 98.62 116 THR A N 1
ATOM 819 C CA . THR A 1 116 ? 3.514 -2.096 7.432 1.00 98.62 116 THR A CA 1
ATOM 820 C C . THR A 1 116 ? 3.775 -1.565 8.839 1.00 98.62 116 THR A C 1
ATOM 822 O O . THR A 1 116 ? 2.873 -1.090 9.528 1.00 98.62 116 THR A O 1
ATOM 825 N N . ASP A 1 117 ? 5.030 -1.624 9.273 1.00 98.12 117 ASP A N 1
ATOM 826 C CA . ASP A 1 117 ? 5.528 -0.748 10.329 1.00 98.12 117 ASP A CA 1
ATOM 827 C C . ASP A 1 117 ? 5.820 0.668 9.782 1.00 98.12 117 ASP A C 1
ATOM 829 O O . ASP A 1 117 ? 5.652 0.957 8.591 1.00 98.12 117 ASP A O 1
ATOM 833 N N . ALA A 1 118 ? 6.285 1.563 10.657 1.00 97.31 118 ALA A N 1
ATOM 834 C CA . ALA A 1 118 ? 6.652 2.933 10.292 1.00 97.31 118 ALA A CA 1
ATOM 835 C C . ALA A 1 118 ? 7.871 3.026 9.348 1.00 97.31 118 ALA A C 1
ATOM 837 O O . ALA A 1 118 ? 8.114 4.085 8.774 1.00 97.31 118 ALA A O 1
ATOM 838 N N . ALA A 1 119 ? 8.646 1.946 9.199 1.00 97.25 119 ALA A N 1
ATOM 839 C CA . ALA A 1 119 ? 9.781 1.854 8.283 1.00 97.25 119 ALA A CA 1
ATOM 840 C C . ALA A 1 119 ? 9.398 1.239 6.922 1.00 97.25 119 ALA A C 1
ATOM 842 O O . ALA A 1 119 ? 10.237 1.188 6.026 1.00 97.25 119 ALA A O 1
ATOM 843 N N . GLY A 1 120 ? 8.144 0.802 6.750 1.00 96.81 120 GLY A N 1
ATOM 844 C CA . GLY A 1 120 ? 7.645 0.189 5.520 1.00 96.81 120 GLY A CA 1
ATOM 845 C C 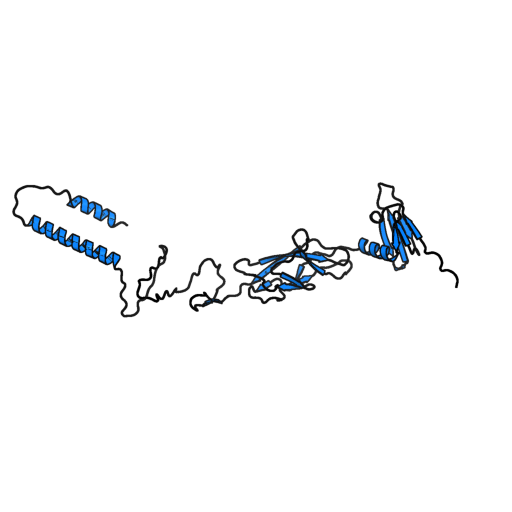. GLY A 1 120 ? 7.826 -1.331 5.452 1.00 96.81 120 GLY A C 1
ATOM 846 O O . GLY A 1 120 ? 7.569 -1.923 4.406 1.00 96.81 120 GLY A O 1
ATOM 847 N N . THR A 1 121 ? 8.230 -1.991 6.541 1.00 97.88 121 THR A N 1
ATOM 848 C CA . THR A 1 121 ? 8.320 -3.458 6.585 1.00 97.88 121 THR A CA 1
ATOM 849 C C . THR A 1 121 ? 6.916 -4.054 6.694 1.00 97.88 121 THR A C 1
ATOM 851 O O . THR A 1 121 ? 6.180 -3.641 7.589 1.00 97.88 121 THR A O 1
ATOM 854 N N . PRO A 1 122 ? 6.516 -5.029 5.856 1.00 97.94 122 PRO A N 1
ATOM 855 C CA . PRO A 1 122 ? 5.214 -5.681 5.979 1.00 97.94 122 PRO A CA 1
ATOM 856 C C . PRO A 1 122 ? 5.008 -6.321 7.354 1.00 97.94 122 PRO A C 1
ATOM 858 O O . PRO A 1 122 ? 5.869 -7.057 7.841 1.00 97.94 122 PRO A O 1
ATOM 861 N N . VAL A 1 123 ? 3.842 -6.083 7.956 1.00 98.06 123 VAL A N 1
ATOM 862 C CA . VAL A 1 123 ? 3.453 -6.668 9.246 1.00 98.06 123 VAL A CA 1
ATOM 863 C C . VAL A 1 123 ? 2.045 -7.248 9.180 1.00 98.06 123 VAL A C 1
ATOM 865 O O . VAL A 1 123 ? 1.208 -6.826 8.382 1.00 98.06 123 VAL A O 1
ATOM 868 N N . SER A 1 124 ? 1.778 -8.227 10.044 1.00 97.06 124 SER A N 1
ATOM 869 C CA . SER A 1 124 ? 0.416 -8.679 10.314 1.00 97.06 124 SER A CA 1
ATOM 870 C C . SER A 1 124 ? -0.080 -7.985 11.571 1.00 97.06 124 SER A C 1
ATOM 872 O O . SER A 1 124 ? 0.341 -8.338 12.670 1.00 97.06 124 SER A O 1
ATOM 874 N N . ASP A 1 125 ? -0.974 -7.021 11.398 1.00 97.19 125 ASP A N 1
ATOM 875 C CA . ASP A 1 125 ? -1.714 -6.432 12.510 1.00 97.19 125 ASP A CA 1
ATOM 876 C C . ASP A 1 125 ? -2.665 -7.484 13.130 1.00 97.19 125 ASP A C 1
ATOM 878 O O . ASP A 1 125 ? -3.190 -8.321 12.378 1.00 97.19 125 ASP A O 1
ATOM 882 N N . PRO A 1 126 ? -2.829 -7.525 14.467 1.00 96.62 126 PRO A N 1
ATOM 883 C CA . PRO A 1 126 ? -3.689 -8.502 15.139 1.00 96.62 126 PRO A CA 1
ATOM 884 C C . PRO A 1 126 ? -5.183 -8.291 14.859 1.00 96.62 126 PRO A C 1
ATOM 886 O O . PRO A 1 126 ? -5.913 -9.277 14.745 1.00 96.62 126 PRO A O 1
ATOM 889 N N . ASP A 1 127 ? -5.616 -7.046 14.662 1.00 97.88 127 ASP A N 1
ATOM 890 C CA . ASP A 1 127 ? -7.031 -6.674 14.594 1.00 97.88 127 ASP A CA 1
ATOM 891 C C . ASP A 1 127 ? -7.478 -6.367 13.165 1.00 97.88 127 ASP A C 1
ATOM 893 O O . ASP A 1 127 ? -8.629 -6.609 12.799 1.00 97.88 127 ASP A O 1
ATOM 897 N N . PHE A 1 128 ? -6.566 -5.891 12.315 1.00 98.38 128 PHE A N 1
ATOM 898 C CA . PHE A 1 128 ? -6.887 -5.424 10.968 1.00 98.38 128 PHE A CA 1
ATOM 899 C C . PHE A 1 128 ? -6.160 -6.207 9.868 1.00 98.38 128 PHE A C 1
ATOM 901 O O . PHE A 1 128 ? -5.026 -6.677 9.995 1.00 98.38 128 PHE A O 1
ATOM 908 N N . GLN A 1 129 ? -6.829 -6.344 8.726 1.00 98.25 129 GLN A N 1
ATOM 909 C CA . GLN A 1 129 ? -6.263 -6.891 7.496 1.00 98.25 129 GLN A CA 1
ATOM 910 C C . GLN A 1 129 ? -6.691 -6.073 6.283 1.00 98.25 129 GLN A C 1
ATOM 912 O O . GLN A 1 129 ? -7.744 -5.440 6.296 1.00 98.25 129 GLN A O 1
ATOM 917 N N . ILE A 1 130 ? -5.902 -6.144 5.212 1.00 98.50 130 ILE A N 1
ATOM 918 C CA . ILE A 1 130 ? -6.260 -5.561 3.919 1.00 98.50 130 ILE A CA 1
ATOM 919 C C . ILE A 1 130 ? -6.682 -6.672 2.953 1.00 98.50 130 ILE A C 1
ATOM 921 O O . ILE A 1 130 ? -5.992 -7.680 2.811 1.00 98.50 130 ILE A O 1
ATOM 925 N N . SER A 1 131 ? -7.818 -6.477 2.283 1.00 97.94 131 SER A N 1
ATOM 926 C CA . SER A 1 131 ? -8.306 -7.317 1.186 1.00 97.94 131 SER A CA 1
ATOM 927 C C . SER A 1 131 ? -8.576 -6.436 -0.032 1.00 97.94 131 SER A C 1
ATOM 929 O O . SER A 1 131 ? -9.551 -5.689 -0.055 1.00 97.94 131 SER A O 1
ATOM 931 N N . GLY A 1 132 ? -7.708 -6.494 -1.045 1.00 97.88 132 GLY A N 1
ATOM 932 C CA . GLY A 1 132 ? -7.746 -5.540 -2.156 1.00 97.88 132 GLY A CA 1
ATOM 933 C C . GLY A 1 132 ? -7.395 -4.136 -1.662 1.00 97.88 132 GLY A C 1
ATOM 934 O O . GLY A 1 132 ? -6.279 -3.914 -1.203 1.00 97.88 132 GLY A O 1
ATOM 935 N N . ASN A 1 133 ? -8.352 -3.210 -1.716 1.00 98.25 133 ASN A N 1
ATOM 936 C CA . ASN A 1 133 ? -8.220 -1.869 -1.141 1.00 98.25 133 ASN A CA 1
ATOM 937 C C . ASN A 1 133 ? -9.049 -1.677 0.140 1.00 98.25 133 ASN A C 1
ATOM 939 O O . ASN A 1 133 ? -9.244 -0.550 0.579 1.00 98.25 133 ASN A O 1
ATOM 943 N N . GLU A 1 134 ? -9.570 -2.743 0.741 1.00 98.69 134 GLU A N 1
ATOM 944 C CA . GLU A 1 134 ? -10.435 -2.656 1.918 1.00 98.69 134 GLU A CA 1
ATOM 945 C C . GLU A 1 134 ? -9.678 -3.026 3.191 1.00 98.69 134 GLU A C 1
ATOM 947 O O . GLU A 1 134 ? -9.137 -4.127 3.285 1.00 98.69 134 GLU A O 1
ATOM 952 N N . ILE A 1 135 ? -9.713 -2.152 4.196 1.00 98.69 135 ILE A N 1
ATOM 953 C CA . ILE A 1 135 ? -9.361 -2.500 5.573 1.00 98.69 135 ILE A CA 1
ATOM 954 C C . ILE A 1 135 ? -10.565 -3.207 6.197 1.00 98.69 135 ILE A C 1
ATOM 956 O O . ILE A 1 135 ? -11.676 -2.669 6.224 1.00 98.69 135 ILE A O 1
ATOM 960 N N . ARG A 1 136 ? -10.336 -4.414 6.709 1.00 98.62 136 ARG A N 1
ATOM 961 C CA . ARG A 1 136 ? -11.344 -5.263 7.343 1.00 98.62 136 ARG A CA 1
ATOM 962 C C . ARG A 1 136 ? -10.876 -5.752 8.704 1.00 98.62 136 ARG A C 1
ATOM 964 O O . ARG A 1 136 ? -9.682 -5.972 8.906 1.00 98.62 136 ARG A O 1
ATOM 971 N N . LEU A 1 137 ? -11.833 -5.975 9.597 1.00 98.25 137 LEU A N 1
ATOM 972 C CA . LEU A 1 137 ? -11.572 -6.542 10.916 1.00 98.25 137 LEU A CA 1
ATOM 973 C C . LEU A 1 137 ? -11.209 -8.033 10.807 1.00 98.25 137 LEU A C 1
ATOM 975 O O . LEU A 1 137 ? -11.828 -8.777 10.038 1.00 98.25 137 LEU A O 1
ATOM 979 N N . ARG A 1 138 ? -10.215 -8.489 11.566 1.00 97.94 138 ARG A N 1
ATOM 980 C CA . ARG A 1 138 ? -9.796 -9.892 11.621 1.00 97.94 138 ARG A CA 1
ATOM 981 C C . ARG A 1 138 ? -10.701 -10.723 12.534 1.00 97.94 138 ARG A C 1
ATOM 983 O O . ARG A 1 138 ? -11.334 -10.201 13.449 1.00 97.94 138 ARG A O 1
ATOM 990 N N . PRO A 1 139 ? -10.762 -12.048 12.319 1.00 96.12 139 PRO A N 1
ATOM 991 C CA . PRO A 1 139 ? -11.306 -12.963 13.312 1.00 96.12 139 PRO A CA 1
ATOM 992 C C . PRO A 1 139 ? -10.525 -12.887 14.625 1.00 96.12 139 PRO A C 1
ATOM 994 O O . PRO A 1 139 ? -9.317 -13.109 14.623 1.00 96.12 139 PRO A O 1
ATOM 997 N N . GLY A 1 140 ? -11.235 -12.628 15.724 1.00 92.50 140 GLY A N 1
ATOM 998 C CA . GLY A 1 140 ? -10.633 -12.500 17.052 1.00 92.50 140 GLY A CA 1
ATOM 999 C C . GLY A 1 140 ? -9.949 -11.159 17.306 1.00 92.50 140 GLY A C 1
ATOM 1000 O O . GLY A 1 140 ? -9.114 -11.108 18.197 1.00 92.50 140 GLY A O 1
ATOM 1001 N N . ALA A 1 141 ? -10.270 -10.119 16.527 1.00 95.56 141 ALA A N 1
ATOM 1002 C CA . ALA A 1 141 ? -9.865 -8.759 16.858 1.00 95.56 141 ALA A CA 1
ATOM 1003 C C . ALA A 1 141 ? -10.425 -8.356 18.231 1.00 95.56 141 ALA A C 1
ATOM 1005 O O . ALA A 1 141 ? -11.586 -8.649 18.529 1.00 95.56 141 ALA A O 1
ATOM 1006 N N . GLU A 1 142 ? -9.605 -7.689 19.034 1.00 91.69 142 GLU A N 1
ATOM 1007 C CA . GLU A 1 142 ? -9.921 -7.243 20.396 1.00 91.69 142 GLU A CA 1
ATOM 1008 C C . GLU A 1 142 ? -9.898 -5.706 20.441 1.00 91.69 142 GLU A C 1
ATOM 1010 O O . GLU A 1 142 ? -9.106 -5.096 21.158 1.00 91.69 142 GLU A O 1
ATOM 1015 N N . ILE A 1 143 ? -10.742 -5.074 19.616 1.00 94.38 143 ILE A N 1
ATOM 1016 C CA . ILE A 1 143 ? -10.950 -3.620 19.645 1.00 94.38 143 ILE A CA 1
ATOM 1017 C C . ILE A 1 143 ? -11.925 -3.257 20.767 1.00 94.38 143 ILE A C 1
ATOM 1019 O O . ILE A 1 143 ? -12.944 -3.919 20.931 1.00 94.38 143 ILE A O 1
ATOM 1023 N N . ASP A 1 144 ? -11.587 -2.219 21.525 1.00 90.56 144 ASP A N 1
ATOM 1024 C CA . ASP A 1 144 ? -12.284 -1.813 22.748 1.00 90.56 144 ASP A CA 1
ATOM 1025 C C . ASP A 1 144 ? -12.112 -0.299 22.926 1.00 90.56 144 ASP A C 1
ATOM 1027 O O . ASP A 1 144 ? -10.979 0.204 22.962 1.00 90.56 144 ASP A O 1
ATOM 1031 N N . PHE A 1 145 ? -13.217 0.440 22.957 1.00 91.19 145 PHE A N 1
ATOM 1032 C CA . PHE A 1 145 ? -13.242 1.898 22.984 1.00 91.19 145 PHE A CA 1
ATOM 1033 C C . PHE A 1 145 ? -12.647 2.445 24.286 1.00 91.19 145 PHE A C 1
ATOM 1035 O O . PHE A 1 145 ? -11.857 3.401 24.260 1.00 91.19 145 PHE A O 1
ATOM 1042 N N . GLU A 1 146 ? -12.970 1.806 25.408 1.00 85.75 146 GLU A N 1
ATOM 1043 C CA . GLU A 1 146 ? -12.509 2.115 26.761 1.00 85.75 146 GLU A CA 1
ATOM 1044 C C . GLU A 1 146 ? -10.987 1.998 26.873 1.00 85.75 146 GLU A C 1
ATOM 1046 O O . GLU A 1 146 ? -10.337 2.845 27.501 1.00 85.75 146 GLU A O 1
ATOM 1051 N N . THR A 1 147 ? -10.404 0.979 26.236 1.00 89.94 147 THR A N 1
ATOM 1052 C CA . THR A 1 147 ? -8.953 0.805 26.133 1.00 89.94 147 THR A CA 1
ATOM 1053 C C . THR A 1 147 ? -8.338 1.809 25.160 1.00 89.94 147 THR A C 1
ATOM 1055 O O . THR A 1 147 ? -7.333 2.454 25.488 1.00 89.94 147 THR A O 1
ATOM 1058 N N . ALA A 1 148 ? -8.901 1.941 23.957 1.00 91.69 148 ALA A N 1
ATOM 1059 C CA . ALA A 1 148 ? -8.386 2.821 22.919 1.00 91.69 148 ALA A CA 1
ATOM 1060 C C . ALA A 1 148 ? -9.470 3.266 21.922 1.00 91.69 148 ALA A C 1
ATOM 1062 O O . ALA A 1 148 ? -9.863 2.544 21.012 1.00 91.69 148 ALA A O 1
ATOM 1063 N N . GLN A 1 149 ? -9.813 4.553 21.972 1.00 95.38 149 GLN A N 1
ATOM 1064 C CA . GLN A 1 149 ? -10.774 5.181 21.051 1.00 95.38 149 GLN A CA 1
ATOM 1065 C C . GLN A 1 149 ? -10.292 5.261 19.590 1.00 95.38 149 GLN A C 1
ATOM 1067 O O . GLN A 1 149 ? -11.052 5.614 18.685 1.00 95.38 149 GLN A O 1
ATOM 1072 N N . THR A 1 150 ? -9.006 5.002 19.340 1.00 97.44 150 THR A N 1
ATOM 1073 C CA . THR A 1 150 ? -8.427 5.023 17.995 1.00 97.44 150 THR A CA 1
ATOM 1074 C C . THR A 1 150 ? -7.368 3.949 17.822 1.00 97.44 150 THR A C 1
ATOM 1076 O O . THR A 1 150 ? -6.494 3.821 18.681 1.00 97.44 150 THR A O 1
ATOM 1079 N N . GLN A 1 151 ? -7.348 3.315 16.649 1.00 97.25 151 GLN A N 1
ATOM 1080 C CA . GLN A 1 151 ? -6.242 2.474 16.197 1.00 97.25 151 GLN A CA 1
ATOM 1081 C C . GLN A 1 151 ? -5.421 3.185 15.119 1.00 97.25 151 GLN A C 1
ATOM 1083 O O . GLN A 1 151 ? -5.955 3.867 14.246 1.00 97.25 151 GLN A O 1
ATOM 1088 N N . THR A 1 152 ? -4.102 3.011 15.153 1.00 97.38 152 THR A N 1
ATOM 1089 C CA . THR A 1 152 ? -3.188 3.541 14.135 1.00 97.38 152 THR A CA 1
ATOM 1090 C C . THR A 1 152 ? -2.548 2.407 13.345 1.00 97.38 152 THR A C 1
ATOM 1092 O O . THR A 1 152 ? -1.954 1.513 13.935 1.00 97.38 152 THR A O 1
ATOM 1095 N N . LEU A 1 153 ? -2.583 2.507 12.017 1.00 98.25 153 LEU A N 1
ATOM 1096 C CA . LEU A 1 153 ? -1.900 1.610 11.085 1.00 98.25 153 LEU A CA 1
ATOM 1097 C C . LEU A 1 153 ? -0.901 2.403 10.236 1.00 98.25 153 LEU A C 1
ATOM 1099 O O . LEU A 1 153 ? -1.143 3.570 9.934 1.00 98.25 153 LEU A O 1
ATOM 1103 N N . TYR A 1 154 ? 0.187 1.771 9.798 1.00 98.62 154 TYR A N 1
ATOM 1104 C CA . TYR A 1 154 ? 0.967 2.270 8.663 1.00 98.62 154 TYR A CA 1
ATOM 1105 C C . TYR A 1 154 ? 0.624 1.439 7.436 1.00 98.62 154 TYR A C 1
ATOM 1107 O O . TYR A 1 154 ? 0.514 0.216 7.521 1.00 98.62 154 TYR A O 1
ATOM 1115 N N . VAL A 1 155 ? 0.409 2.103 6.306 1.00 98.69 155 VAL A N 1
ATOM 1116 C CA . VAL A 1 155 ? 0.026 1.458 5.051 1.00 98.69 155 VAL A CA 1
ATOM 1117 C C . VAL A 1 155 ? 0.885 1.994 3.916 1.00 98.69 155 VAL A C 1
ATOM 1119 O O . VAL A 1 155 ? 1.119 3.199 3.823 1.00 98.69 155 VAL A O 1
ATOM 1122 N N . THR A 1 156 ? 1.328 1.104 3.035 1.00 98.69 156 THR A N 1
ATOM 1123 C CA . THR A 1 156 ? 1.966 1.452 1.761 1.00 98.69 156 THR A CA 1
ATOM 1124 C C . THR A 1 156 ? 1.049 1.114 0.589 1.00 98.69 156 THR A C 1
ATOM 1126 O O . THR A 1 156 ? 0.192 0.231 0.687 1.00 98.69 156 THR A O 1
ATOM 1129 N N . ALA A 1 157 ? 1.225 1.834 -0.519 1.00 98.62 157 ALA A N 1
ATOM 1130 C CA . ALA A 1 157 ? 0.686 1.482 -1.826 1.00 98.62 157 ALA A CA 1
ATOM 1131 C C . ALA A 1 157 ? 1.833 1.016 -2.733 1.00 98.62 157 ALA A C 1
ATOM 1133 O O . ALA A 1 157 ? 2.908 1.613 -2.712 1.00 98.62 157 ALA A O 1
ATOM 1134 N N . ALA A 1 158 ? 1.620 -0.032 -3.522 1.00 98.19 158 ALA A N 1
ATOM 1135 C CA . ALA A 1 158 ? 2.618 -0.569 -4.443 1.00 98.19 158 ALA A CA 1
ATOM 1136 C C . ALA A 1 158 ? 2.022 -0.801 -5.833 1.00 98.19 158 ALA A C 1
ATOM 1138 O O . ALA A 1 158 ? 0.912 -1.335 -5.944 1.00 98.19 158 ALA A O 1
ATOM 1139 N N . ASP A 1 159 ? 2.778 -0.414 -6.857 1.00 97.62 159 ASP A N 1
ATOM 1140 C CA . ASP A 1 159 ? 2.555 -0.782 -8.256 1.00 97.62 159 ASP A CA 1
ATOM 1141 C C . ASP A 1 159 ? 3.397 -2.036 -8.604 1.00 97.62 159 ASP A C 1
ATOM 1143 O O . ASP A 1 159 ? 3.810 -2.793 -7.718 1.00 97.62 159 ASP A O 1
ATOM 1147 N N . ALA A 1 160 ? 3.633 -2.300 -9.892 1.00 95.50 160 ALA A N 1
ATOM 1148 C CA . ALA A 1 160 ? 4.413 -3.455 -10.344 1.00 95.50 160 ALA A CA 1
ATOM 1149 C C . ALA A 1 160 ? 5.939 -3.332 -10.124 1.00 95.50 160 ALA A C 1
ATOM 1151 O O . ALA A 1 160 ? 6.649 -4.336 -10.208 1.00 95.50 160 ALA A O 1
ATOM 1152 N N . PHE A 1 161 ? 6.450 -2.130 -9.862 1.00 95.56 161 PHE A N 1
ATOM 1153 C CA . PHE A 1 161 ? 7.873 -1.791 -9.864 1.00 95.56 161 PHE A CA 1
ATOM 1154 C C . PHE A 1 161 ? 8.366 -1.185 -8.546 1.00 95.56 161 PHE A C 1
ATOM 1156 O O . PHE A 1 161 ? 9.518 -1.400 -8.164 1.00 95.56 161 PHE A O 1
ATOM 1163 N N . THR A 1 162 ? 7.534 -0.408 -7.858 1.00 97.00 162 THR A N 1
ATOM 1164 C CA . THR A 1 162 ? 7.908 0.429 -6.721 1.00 97.00 162 THR A CA 1
ATOM 1165 C C . THR A 1 162 ? 6.819 0.479 -5.645 1.00 97.00 162 THR A C 1
ATOM 1167 O O . THR A 1 162 ? 5.713 -0.047 -5.776 1.00 97.00 162 THR A O 1
ATOM 1170 N N . THR A 1 163 ? 7.161 1.068 -4.501 1.00 97.81 163 THR A N 1
ATOM 1171 C CA . THR A 1 163 ? 6.287 1.169 -3.329 1.00 97.81 163 THR A CA 1
ATOM 1172 C C . THR A 1 163 ? 6.374 2.575 -2.753 1.00 97.81 163 THR A C 1
ATOM 1174 O O . THR A 1 163 ? 7.454 3.166 -2.702 1.00 97.81 163 THR A O 1
ATOM 1177 N N . SER A 1 164 ? 5.237 3.112 -2.315 1.00 98.31 164 SER A N 1
ATOM 1178 C CA . SER A 1 164 ? 5.145 4.413 -1.661 1.00 98.31 164 SER A CA 1
ATOM 1179 C C . SER A 1 164 ? 5.872 4.418 -0.313 1.00 98.31 164 SER A C 1
ATOM 1181 O O . SER A 1 164 ? 6.098 3.379 0.310 1.00 98.31 164 SER A O 1
ATOM 1183 N N . ALA A 1 165 ? 6.142 5.612 0.215 1.00 97.75 165 ALA A N 1
ATOM 1184 C CA . ALA A 1 165 ? 6.468 5.747 1.632 1.00 97.75 165 ALA A CA 1
ATOM 1185 C C . ALA A 1 165 ? 5.302 5.230 2.511 1.00 97.75 165 ALA A C 1
ATOM 1187 O O . ALA A 1 165 ? 4.138 5.342 2.097 1.00 97.75 165 ALA A O 1
ATOM 1188 N N . PRO A 1 166 ? 5.583 4.682 3.709 1.00 98.12 166 PRO A N 1
ATOM 1189 C CA . PRO A 1 166 ? 4.542 4.274 4.645 1.00 98.12 166 PRO A CA 1
ATOM 1190 C C . PRO A 1 166 ? 3.760 5.496 5.128 1.00 98.12 166 PRO A C 1
ATOM 1192 O O . PRO A 1 166 ? 4.337 6.479 5.596 1.00 98.12 166 PRO A O 1
ATOM 1195 N N . GLN A 1 167 ? 2.436 5.424 5.033 1.00 98.56 167 GLN A N 1
ATOM 1196 C CA . GLN A 1 167 ? 1.528 6.471 5.478 1.00 98.56 167 GLN A CA 1
ATOM 1197 C C . GLN A 1 167 ? 0.763 6.009 6.713 1.00 98.56 167 GLN A C 1
ATOM 1199 O O . GLN A 1 167 ? 0.161 4.936 6.727 1.00 98.56 167 GLN A O 1
ATOM 1204 N N . GLN A 1 168 ? 0.770 6.845 7.747 1.00 98.31 168 GLN A N 1
ATOM 1205 C CA . GLN A 1 168 ? -0.022 6.621 8.947 1.00 98.31 168 GLN A CA 1
ATOM 1206 C C . GLN A 1 168 ? -1.506 6.859 8.645 1.00 98.31 168 GLN A C 1
ATOM 1208 O O . GLN A 1 168 ? -1.875 7.894 8.082 1.00 98.31 168 GLN A O 1
ATOM 1213 N N . ILE A 1 169 ? -2.344 5.911 9.050 1.00 98.19 169 ILE A N 1
ATOM 1214 C CA . ILE A 1 169 ? -3.798 5.937 8.950 1.00 98.19 169 ILE A CA 1
ATOM 1215 C C . ILE A 1 169 ? -4.369 5.736 10.350 1.00 98.19 169 ILE A C 1
ATOM 1217 O O . ILE A 1 169 ? -3.989 4.801 11.053 1.00 98.19 169 ILE A O 1
ATOM 1221 N N . THR A 1 170 ? -5.290 6.607 10.749 1.00 98.25 170 THR A N 1
ATOM 1222 C CA . THR A 1 170 ? -5.996 6.508 12.030 1.00 98.25 170 THR A CA 1
ATOM 1223 C C . THR A 1 170 ? -7.425 6.049 11.785 1.00 98.25 170 THR A C 1
ATOM 1225 O O . THR A 1 170 ? -8.132 6.629 10.963 1.00 98.25 170 THR A O 1
ATOM 1228 N N . LEU A 1 171 ? -7.827 5.008 12.504 1.00 98.50 171 LEU A N 1
ATOM 1229 C CA . LEU A 1 171 ? -9.175 4.462 12.537 1.00 98.50 171 LEU A CA 1
ATOM 1230 C C . LEU A 1 171 ? -9.812 4.829 13.875 1.00 98.50 171 LEU A C 1
ATOM 1232 O O . LEU A 1 171 ? -9.162 4.737 14.916 1.00 98.50 171 LEU A O 1
ATOM 1236 N N . THR A 1 172 ? -11.072 5.237 13.848 1.00 98.50 172 THR A N 1
ATOM 1237 C CA . THR A 1 172 ? -11.864 5.500 15.050 1.00 98.50 172 THR A CA 1
ATOM 1238 C C . THR A 1 172 ? -12.558 4.222 15.500 1.00 98.50 172 THR A C 1
ATOM 1240 O O . THR A 1 172 ? -13.128 3.504 14.680 1.00 98.50 172 THR A O 1
ATOM 1243 N N . ILE A 1 173 ? -12.518 3.953 16.799 1.00 97.94 173 ILE A N 1
ATOM 1244 C CA . ILE A 1 173 ? -13.374 2.951 17.429 1.00 97.94 173 ILE A CA 1
ATOM 1245 C C . ILE A 1 173 ? -14.594 3.700 17.969 1.00 97.94 173 ILE A C 1
ATOM 1247 O O . ILE A 1 173 ? -14.435 4.771 18.559 1.00 97.94 173 ILE A O 1
ATOM 1251 N N . ASN A 1 174 ? -15.800 3.211 17.692 1.00 95.88 174 ASN A N 1
ATOM 1252 C CA . ASN A 1 174 ? -17.027 3.782 18.240 1.00 95.88 174 ASN A CA 1
ATOM 1253 C C . ASN A 1 174 ? -17.451 2.995 19.480 1.00 95.88 174 ASN A C 1
ATOM 1255 O O . ASN A 1 174 ? -17.501 1.767 19.418 1.00 95.88 174 ASN A O 1
ATOM 1259 N N . ASP A 1 175 ? -17.820 3.745 20.515 1.00 91.94 175 ASP A N 1
ATOM 1260 C CA . ASP A 1 175 ? -18.478 3.271 21.736 1.00 91.94 175 ASP A CA 1
ATOM 1261 C C . ASP A 1 175 ? -19.851 2.660 21.408 1.00 91.94 175 ASP A C 1
ATOM 1263 O O . ASP A 1 175 ? -20.697 3.315 20.771 1.00 91.94 175 ASP A O 1
ATOM 1267 N N . VAL A 1 176 ? -20.069 1.413 21.826 1.00 87.88 176 VAL A N 1
ATOM 1268 C CA . VAL A 1 176 ? -21.341 0.702 21.717 1.00 87.88 176 VAL A CA 1
ATOM 1269 C C . VAL A 1 176 ? -21.692 -0.000 23.022 1.00 87.88 176 VAL A C 1
ATOM 1271 O O . VAL A 1 176 ? -21.467 -1.190 23.155 1.00 87.88 176 VAL A O 1
ATOM 1274 N N . ALA A 1 177 ? -22.445 0.693 23.878 1.00 80.12 177 ALA A N 1
ATOM 1275 C CA . ALA A 1 177 ? -23.096 0.156 25.082 1.00 80.12 177 ALA A CA 1
ATOM 1276 C C . ALA A 1 177 ? -23.232 -1.386 25.164 1.00 80.12 177 ALA A C 1
ATOM 1278 O O . ALA A 1 177 ? -24.134 -1.989 24.562 1.00 80.12 177 ALA A O 1
ATOM 1279 N N . GLU A 1 178 ? -22.380 -2.002 25.980 1.00 70.19 178 GLU A N 1
ATOM 1280 C CA . GLU A 1 178 ? -2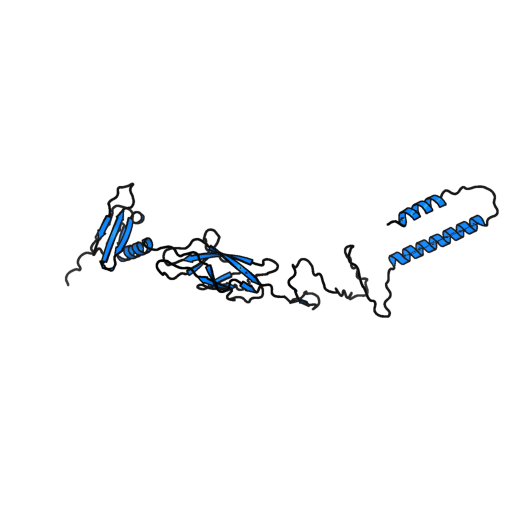2.351 -3.434 26.235 1.00 70.19 178 GLU A CA 1
ATOM 1281 C C . GLU A 1 178 ? -23.235 -3.834 27.420 1.00 70.19 178 GLU A C 1
ATOM 1283 O O . GLU A 1 178 ? -23.378 -3.130 28.424 1.00 70.19 178 GLU A O 1
ATOM 1288 N N . ASP A 1 179 ? -23.785 -5.046 27.344 1.00 65.19 179 ASP A N 1
ATOM 1289 C CA . ASP A 1 179 ? -24.341 -5.716 28.514 1.00 65.19 179 ASP A CA 1
ATOM 1290 C C . ASP A 1 179 ? -23.213 -6.449 29.260 1.00 65.19 179 ASP A C 1
ATOM 1292 O O . ASP A 1 179 ? -22.833 -7.572 28.912 1.00 65.19 179 ASP A O 1
ATOM 1296 N N . ILE A 1 180 ? -22.706 -5.862 30.344 1.00 60.09 180 ILE A N 1
ATOM 1297 C CA . ILE A 1 180 ? -21.778 -6.553 31.243 1.00 60.09 180 ILE A CA 1
ATOM 1298 C C . ILE A 1 180 ? -22.571 -7.572 32.066 1.00 60.09 180 ILE A C 1
ATOM 1300 O O . ILE A 1 180 ? -23.326 -7.229 32.985 1.00 60.09 180 ILE A O 1
ATOM 1304 N N . VAL A 1 181 ? -22.374 -8.858 31.767 1.00 54.84 181 VAL A N 1
ATOM 1305 C CA . VAL A 1 181 ? -22.914 -9.967 32.563 1.00 54.84 181 VAL A CA 1
ATOM 1306 C C . VAL A 1 181 ? -21.838 -10.472 33.517 1.00 54.84 181 VAL A C 1
ATOM 1308 O O . VAL A 1 181 ? -20.937 -11.220 33.139 1.00 54.84 181 VAL A O 1
ATOM 1311 N N . LEU A 1 182 ? -21.948 -10.105 34.796 1.00 52.94 182 LEU A N 1
ATOM 1312 C CA . LEU A 1 182 ? -21.068 -10.659 35.824 1.00 52.94 182 LEU A CA 1
ATOM 1313 C C . LEU A 1 182 ? -21.369 -12.153 36.011 1.00 52.94 182 LEU A C 1
ATOM 1315 O O . LEU A 1 182 ? -22.508 -12.540 36.284 1.00 52.94 182 LEU A O 1
ATOM 1319 N N . ALA A 1 183 ? -20.328 -12.985 35.924 1.00 53.75 183 ALA A N 1
ATOM 1320 C CA . ALA A 1 183 ? -20.400 -14.451 35.915 1.00 53.75 183 ALA A CA 1
ATOM 1321 C C . ALA A 1 183 ? -21.034 -15.113 37.166 1.00 53.75 183 ALA A C 1
ATOM 1323 O O . ALA A 1 183 ? -21.175 -16.334 37.198 1.00 53.75 183 ALA A O 1
ATOM 1324 N N . ASP A 1 184 ? -21.420 -14.346 38.193 1.00 58.41 184 ASP A N 1
ATOM 1325 C CA . ASP A 1 184 ? -21.921 -14.869 39.475 1.00 58.41 184 ASP A CA 1
ATOM 1326 C C . ASP A 1 184 ? -23.462 -14.861 39.603 1.00 58.41 184 ASP A C 1
ATOM 1328 O O . ASP A 1 184 ? -24.017 -15.798 40.164 1.00 58.41 184 ASP A O 1
ATOM 1332 N N . THR A 1 185 ? -24.227 -13.888 39.081 1.00 52.03 185 THR A N 1
ATOM 1333 C CA . THR A 1 185 ? -25.647 -13.775 39.527 1.00 52.03 185 THR A CA 1
ATOM 1334 C C . THR A 1 185 ? -26.700 -13.267 38.539 1.00 52.03 185 THR A C 1
ATOM 1336 O O . THR A 1 185 ? -27.825 -13.001 38.959 1.00 52.03 185 THR A O 1
ATOM 1339 N N . GLY A 1 186 ? -26.435 -13.194 37.232 1.00 50.56 186 GLY A N 1
ATOM 1340 C CA . GLY A 1 186 ? -27.486 -12.812 36.268 1.00 50.56 186 GLY A CA 1
ATOM 1341 C C . GLY A 1 186 ? -28.004 -11.379 36.458 1.00 50.56 186 GLY A C 1
ATOM 1342 O O . GLY A 1 186 ? -29.139 -11.070 36.097 1.00 50.56 186 GLY A O 1
ATOM 1343 N N . VAL A 1 187 ? -27.174 -10.518 37.049 1.00 53.69 187 VAL A N 1
ATOM 1344 C CA . VAL A 1 187 ? -27.346 -9.067 37.031 1.00 53.69 187 VAL A CA 1
ATOM 1345 C C . VAL A 1 187 ? -26.591 -8.563 35.804 1.00 53.69 187 VAL A C 1
ATOM 1347 O O . VAL A 1 187 ? -25.378 -8.754 35.722 1.00 53.69 187 VAL A O 1
ATOM 1350 N N . SER A 1 188 ? -27.315 -7.979 34.853 1.00 52.09 188 SER A N 1
ATOM 1351 C CA . SER A 1 188 ? -26.746 -7.261 33.714 1.00 52.09 188 SER A CA 1
ATOM 1352 C C . SER A 1 188 ? -26.590 -5.788 34.081 1.00 52.09 188 SER A C 1
ATOM 1354 O O . SER A 1 188 ? -27.514 -5.175 34.626 1.00 52.09 188 SER A O 1
ATOM 1356 N N . PHE A 1 189 ? -25.424 -5.224 33.799 1.00 56.19 189 PHE A N 1
ATOM 1357 C CA . PHE A 1 189 ? -25.228 -3.781 33.769 1.00 56.19 189 PHE A CA 1
ATOM 1358 C C . PHE A 1 189 ? -25.200 -3.371 32.304 1.00 56.19 189 PHE A C 1
ATOM 1360 O O . PHE A 1 189 ? -24.502 -4.006 31.526 1.00 56.19 189 PHE A O 1
ATOM 1367 N N . ALA A 1 190 ? -25.985 -2.359 31.945 1.00 54.88 190 ALA A N 1
ATOM 1368 C CA . ALA A 1 190 ? -25.824 -1.700 30.659 1.00 54.88 190 ALA A CA 1
ATOM 1369 C C . ALA A 1 190 ? -24.721 -0.661 30.831 1.00 54.88 190 ALA A C 1
ATOM 1371 O O . ALA A 1 190 ? -24.828 0.183 31.735 1.00 54.88 190 ALA A O 1
ATOM 1372 N N . ASP A 1 191 ? -23.681 -0.745 30.012 1.00 59.19 191 ASP A N 1
ATOM 1373 C CA . ASP A 1 191 ? -22.706 0.325 29.922 1.00 59.19 191 ASP A CA 1
ATOM 1374 C C . ASP A 1 191 ? -23.385 1.595 29.382 1.00 59.19 191 ASP A C 1
ATOM 1376 O O . ASP A 1 191 ? -24.294 1.561 28.548 1.00 59.19 191 ASP A O 1
ATOM 1380 N N 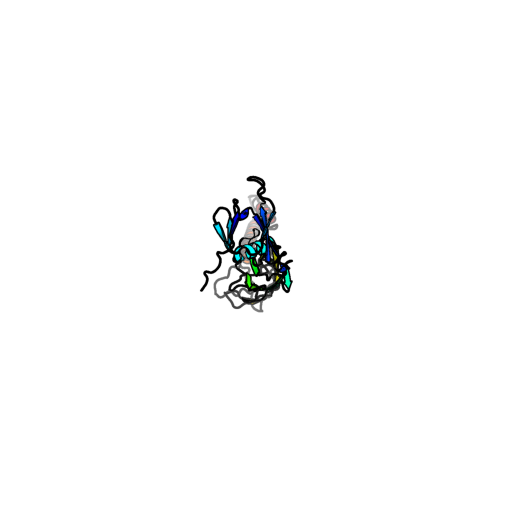. THR A 1 192 ? -22.999 2.735 29.942 1.00 57.78 192 THR A N 1
ATOM 1381 C CA . THR A 1 192 ? -23.436 4.062 29.505 1.00 57.78 192 THR A CA 1
ATOM 1382 C C . THR A 1 192 ? -22.275 4.906 28.964 1.00 57.78 192 THR A C 1
ATOM 1384 O O . THR A 1 192 ? -22.419 6.129 28.910 1.00 57.78 192 THR A O 1
ATOM 1387 N N . GLY A 1 193 ? -21.144 4.285 28.609 1.00 53.78 193 GLY A N 1
ATOM 1388 C CA . GLY A 1 193 ? -19.968 4.944 28.030 1.00 53.78 193 GLY A CA 1
ATOM 1389 C C . GLY A 1 193 ? -19.103 5.639 29.083 1.00 53.78 193 GLY A C 1
ATOM 1390 O O . GLY A 1 193 ? -18.755 6.819 28.951 1.00 53.78 193 GLY A O 1
ATOM 1391 N N . VAL A 1 194 ? -18.834 4.970 30.212 1.00 52.56 194 VAL A N 1
ATOM 1392 C CA . VAL A 1 194 ? -17.977 5.502 31.290 1.00 52.56 194 VAL A CA 1
ATOM 1393 C C . VAL A 1 194 ? -16.787 4.591 31.554 1.00 52.56 194 VAL A C 1
ATOM 1395 O O . VAL A 1 194 ? -16.954 3.423 31.864 1.00 52.56 194 VAL A O 1
ATOM 1398 N N . THR A 1 195 ? -15.586 5.181 31.567 1.00 45.12 195 THR A N 1
ATOM 1399 C CA . THR A 1 195 ? -14.301 4.503 31.802 1.00 45.12 195 THR A CA 1
ATOM 1400 C C . THR A 1 195 ? -14.367 3.447 32.915 1.00 45.12 195 THR A C 1
ATOM 1402 O O . THR A 1 195 ? -14.559 3.779 34.094 1.00 45.12 195 THR A O 1
ATOM 1405 N N . GLU A 1 196 ? -14.124 2.188 32.543 1.00 51.25 196 GLU A N 1
ATOM 1406 C CA . GLU A 1 196 ? -14.183 0.985 33.380 1.00 51.25 196 GLU A CA 1
ATOM 1407 C C . GLU A 1 196 ? -13.057 0.901 34.425 1.00 51.25 196 GLU A C 1
ATOM 1409 O O . GLU A 1 196 ? -12.211 0.013 34.435 1.00 51.25 196 GLU A O 1
ATOM 1414 N N . ASN A 1 197 ? -13.034 1.831 35.374 1.00 37.19 197 ASN A N 1
ATOM 1415 C CA . ASN A 1 197 ? -12.272 1.647 36.610 1.00 37.19 197 ASN A CA 1
ATOM 1416 C C . ASN A 1 197 ? -13.173 1.492 37.831 1.00 37.19 197 ASN A C 1
ATOM 1418 O O . ASN A 1 197 ? -12.687 1.078 38.881 1.00 37.19 197 ASN A O 1
ATOM 1422 N N . PHE A 1 198 ? -14.468 1.811 37.737 1.00 36.66 198 PHE A N 1
ATOM 1423 C CA . PHE A 1 198 ? -15.401 1.642 38.847 1.00 36.66 198 PHE A CA 1
ATOM 1424 C C . PHE A 1 198 ? -16.856 1.733 38.376 1.00 36.66 198 PHE A C 1
ATOM 1426 O O . PHE A 1 198 ? -17.251 2.724 37.769 1.00 36.66 198 PHE A O 1
ATOM 1433 N N . ILE A 1 199 ? -17.694 0.771 38.775 1.00 42.03 199 ILE A N 1
ATOM 1434 C CA . ILE A 1 199 ? -19.150 0.933 38.690 1.00 42.03 199 ILE A CA 1
ATOM 1435 C C . ILE A 1 199 ? -19.560 2.030 39.680 1.00 42.03 199 ILE A C 1
ATOM 1437 O O . ILE A 1 199 ? -19.460 1.855 40.899 1.00 42.03 199 ILE A O 1
ATOM 1441 N N . GLN A 1 200 ? -20.055 3.158 39.175 1.00 38.88 200 GLN A N 1
ATOM 1442 C CA . GLN A 1 200 ? -20.657 4.210 39.988 1.00 38.88 200 GLN A CA 1
ATOM 1443 C C . GLN A 1 200 ? -22.084 4.466 39.495 1.00 38.88 200 GLN A C 1
ATOM 1445 O O . GLN A 1 200 ? -22.284 5.129 38.488 1.00 38.88 200 GLN A O 1
ATOM 1450 N N . GLY A 1 201 ? -23.088 3.947 40.217 1.00 36.97 201 GLY A N 1
ATOM 1451 C CA . GLY A 1 201 ? -24.489 4.304 39.939 1.00 36.97 201 GLY A CA 1
ATOM 1452 C C . GLY A 1 201 ? -25.567 3.241 40.152 1.00 36.97 201 GLY A C 1
ATOM 1453 O O . GLY A 1 201 ? -26.738 3.550 39.967 1.00 36.97 201 GLY A O 1
ATOM 1454 N N . GLY A 1 202 ? -25.236 2.020 40.579 1.00 40.03 202 GLY A N 1
ATOM 1455 C CA . GLY A 1 202 ? -26.231 0.979 40.868 1.00 40.03 202 GLY A CA 1
ATOM 1456 C C . GLY A 1 202 ? -26.464 0.777 42.365 1.00 40.03 202 GLY A C 1
ATOM 1457 O O . GLY A 1 202 ? -25.516 0.722 43.148 1.00 40.03 202 GLY A O 1
ATOM 1458 N N . GLN A 1 203 ? -27.721 0.610 42.785 1.00 41.28 203 GLN A N 1
ATOM 1459 C CA . GLN A 1 203 ? -28.032 0.078 44.112 1.00 41.28 203 GLN A CA 1
ATOM 1460 C C . GLN A 1 203 ? -27.496 -1.362 44.194 1.00 41.28 203 GLN A C 1
ATOM 1462 O O . GLN A 1 203 ? -28.136 -2.301 43.726 1.00 41.28 203 GLN A O 1
ATOM 1467 N N . VAL A 1 204 ? -26.314 -1.547 44.785 1.00 44.12 204 VAL A N 1
ATOM 1468 C CA . VAL A 1 204 ? -25.751 -2.880 45.033 1.00 44.12 204 VAL A CA 1
ATOM 1469 C C . VAL A 1 204 ? -26.625 -3.583 46.075 1.00 44.12 204 VAL A C 1
ATOM 1471 O O . VAL A 1 204 ? -26.569 -3.279 47.268 1.00 44.12 204 VAL A O 1
ATOM 1474 N N . THR A 1 205 ? -27.461 -4.521 45.631 1.00 39.16 205 THR A N 1
ATOM 1475 C CA . THR A 1 205 ? -28.260 -5.366 46.527 1.00 39.16 205 THR A CA 1
ATOM 1476 C C . THR A 1 205 ? -27.438 -6.587 46.921 1.00 39.16 205 THR A C 1
ATOM 1478 O O . THR A 1 205 ? -27.437 -7.605 46.237 1.00 39.16 205 THR A O 1
ATOM 1481 N N . ILE A 1 206 ? -26.724 -6.497 48.043 1.00 45.44 206 ILE A N 1
ATOM 1482 C CA . ILE A 1 206 ? -26.013 -7.643 48.621 1.00 45.44 206 ILE A CA 1
ATOM 1483 C C . ILE A 1 206 ? -27.031 -8.500 49.382 1.00 45.44 206 ILE A C 1
ATOM 1485 O O . ILE A 1 206 ? -27.493 -8.116 50.456 1.00 45.44 206 ILE A O 1
ATOM 1489 N N . THR A 1 207 ? -27.383 -9.670 48.843 1.00 38.09 207 THR A N 1
ATOM 1490 C CA . THR A 1 207 ? -28.231 -10.646 49.545 1.00 38.09 207 THR A CA 1
ATOM 1491 C C . THR A 1 207 ? -27.340 -11.703 50.184 1.00 38.09 207 THR A C 1
ATOM 1493 O O . THR A 1 207 ? -26.807 -12.572 49.500 1.00 38.09 207 THR A O 1
ATOM 1496 N N . SER A 1 208 ? -27.162 -11.660 51.505 1.00 40.62 208 SER A N 1
ATOM 1497 C CA . SER A 1 208 ? -26.431 -12.717 52.205 1.00 40.62 208 SER A CA 1
ATOM 1498 C C . SER A 1 208 ? -27.245 -14.009 52.219 1.00 40.62 208 SER A C 1
ATOM 1500 O O . SER A 1 208 ? -28.290 -14.090 52.868 1.00 40.62 208 SER A O 1
ATOM 1502 N N . ARG A 1 209 ? -26.762 -15.039 51.523 1.00 44.69 209 ARG A N 1
ATOM 1503 C CA . ARG A 1 209 ? -27.345 -16.385 51.537 1.00 44.69 209 ARG A CA 1
ATOM 1504 C C . ARG A 1 209 ? -26.683 -17.227 52.637 1.00 44.69 209 ARG A C 1
ATOM 1506 O O . ARG A 1 209 ? -25.813 -18.044 52.368 1.00 44.69 209 ARG A O 1
ATOM 1513 N N . GLY A 1 210 ? -27.076 -17.021 53.894 1.00 39.78 210 GLY A N 1
ATOM 1514 C CA . GLY A 1 210 ? -26.649 -17.898 54.992 1.00 39.78 210 GLY A CA 1
ATOM 1515 C C . GLY A 1 210 ? -26.877 -17.327 56.398 1.00 39.78 210 GLY A C 1
ATOM 1516 O O . GLY A 1 210 ? -26.983 -16.113 56.549 1.00 39.78 210 GLY A O 1
ATOM 1517 N N . PRO A 1 211 ? -26.948 -18.181 57.440 1.00 42.28 211 PRO A N 1
ATOM 1518 C CA . PRO A 1 211 ? -27.206 -17.771 58.825 1.00 42.28 211 PRO A CA 1
ATOM 1519 C C . PRO A 1 211 ? -25.987 -17.160 59.543 1.00 42.28 211 PRO A C 1
ATOM 1521 O O . PRO A 1 211 ? -26.067 -16.856 60.731 1.00 42.28 211 PRO A O 1
ATOM 1524 N N . THR A 1 212 ? -24.853 -16.986 58.861 1.00 38.06 212 THR A N 1
ATOM 1525 C CA . THR A 1 212 ? -23.647 -16.363 59.419 1.00 38.06 212 THR A CA 1
ATOM 1526 C C . THR A 1 212 ? -23.512 -14.933 58.915 1.00 38.06 212 THR A C 1
ATOM 1528 O O . THR A 1 212 ? -23.594 -14.690 57.713 1.00 38.06 212 THR A O 1
ATOM 1531 N N . THR A 1 213 ? -23.306 -13.999 59.841 1.00 39.06 213 THR A N 1
ATOM 1532 C CA . THR A 1 213 ? -23.216 -12.554 59.613 1.00 39.06 213 THR A CA 1
ATOM 1533 C C . THR A 1 213 ? -22.295 -12.215 58.430 1.00 39.06 213 THR A C 1
ATOM 1535 O O . THR A 1 213 ? -21.095 -12.475 58.522 1.00 39.06 213 THR A O 1
ATOM 1538 N N . PRO A 1 214 ? -22.801 -11.633 57.329 1.00 39.12 214 PRO A N 1
ATOM 1539 C CA . PRO A 1 214 ? -21.949 -11.130 56.258 1.00 39.12 214 PRO A CA 1
ATOM 1540 C C . PRO A 1 214 ? -21.193 -9.889 56.756 1.00 39.12 214 PRO A C 1
ATOM 1542 O O . PRO A 1 214 ? -21.800 -8.889 57.141 1.00 39.12 214 PRO A O 1
ATOM 1545 N N . THR A 1 215 ? -19.865 -9.933 56.764 1.00 36.19 215 THR A N 1
ATOM 1546 C CA . THR A 1 215 ? -19.044 -8.745 57.023 1.00 36.19 215 THR A CA 1
ATOM 1547 C C . THR A 1 215 ? -18.892 -7.973 55.716 1.00 36.19 215 THR A C 1
ATOM 1549 O O . THR A 1 215 ? -18.295 -8.476 54.769 1.00 36.19 215 THR A O 1
ATOM 1552 N N . ILE A 1 216 ? -19.428 -6.753 55.657 1.00 42.34 216 ILE A N 1
ATOM 1553 C CA . ILE A 1 216 ? -19.230 -5.832 54.532 1.00 42.34 216 ILE A CA 1
ATOM 1554 C C . ILE A 1 216 ? -18.235 -4.765 54.999 1.00 42.34 216 ILE A C 1
ATOM 1556 O O . ILE A 1 216 ? -18.569 -3.934 55.843 1.00 42.34 216 ILE A O 1
ATOM 1560 N N . SER A 1 217 ? -17.008 -4.795 54.479 1.00 37.41 217 SER A N 1
ATOM 1561 C CA . SER A 1 217 ? -16.023 -3.728 54.694 1.00 37.41 217 SER A CA 1
ATOM 1562 C C . SER A 1 217 ? -16.191 -2.671 53.607 1.00 37.41 217 SER A C 1
ATOM 1564 O O . SER A 1 217 ? -15.983 -2.962 52.434 1.00 37.41 217 SER A O 1
ATOM 1566 N N . ILE A 1 218 ? -16.562 -1.448 53.989 1.00 41.31 218 ILE A N 1
ATOM 1567 C CA . ILE A 1 218 ? -16.700 -0.306 53.076 1.00 41.31 218 ILE A CA 1
ATOM 1568 C C . ILE A 1 218 ? -15.710 0.771 53.526 1.00 41.31 218 ILE A C 1
ATOM 1570 O O . ILE A 1 218 ? -15.667 1.115 54.709 1.00 41.31 218 ILE A O 1
ATOM 1574 N N . ALA A 1 219 ? -14.901 1.291 52.600 1.00 32.41 219 ALA A N 1
ATOM 1575 C CA . ALA A 1 219 ? -13.979 2.388 52.878 1.00 32.41 219 ALA A CA 1
ATOM 1576 C C . ALA A 1 219 ? -14.750 3.668 53.272 1.00 32.41 219 ALA A C 1
ATOM 1578 O O . ALA A 1 219 ? -15.853 3.933 52.796 1.00 32.41 219 ALA A O 1
ATOM 1579 N N . ALA A 1 220 ? -14.168 4.440 54.187 1.00 32.22 220 ALA A N 1
ATOM 1580 C CA . ALA A 1 220 ? -14.833 5.302 55.167 1.00 32.22 220 ALA A CA 1
ATOM 1581 C C . ALA A 1 220 ? -15.539 6.593 54.670 1.00 32.22 220 ALA A C 1
ATOM 1583 O O . ALA A 1 220 ? -15.538 7.587 55.391 1.00 32.22 220 ALA A O 1
ATOM 1584 N N . ALA A 1 221 ? -16.172 6.621 53.493 1.00 32.34 221 ALA A N 1
ATOM 1585 C CA . ALA A 1 221 ? -16.849 7.834 52.998 1.00 32.34 221 ALA A CA 1
ATOM 1586 C C . ALA A 1 221 ? -18.218 7.632 52.317 1.00 32.34 221 ALA A C 1
ATOM 1588 O O . ALA A 1 221 ? -18.820 8.607 51.870 1.00 32.34 221 ALA A O 1
ATOM 1589 N N . ALA A 1 222 ? -18.762 6.414 52.248 1.00 31.02 222 ALA A N 1
ATOM 1590 C CA . ALA A 1 222 ? -20.062 6.199 51.607 1.00 31.02 222 ALA A CA 1
ATOM 1591 C C . ALA A 1 222 ? -21.239 6.506 52.559 1.00 31.02 222 ALA A C 1
ATOM 1593 O O . ALA A 1 222 ? -21.390 5.884 53.612 1.00 31.02 222 ALA A O 1
ATOM 1594 N N . THR A 1 223 ? -22.110 7.446 52.173 1.00 32.75 223 THR A N 1
ATOM 1595 C CA . THR A 1 223 ? -23.393 7.690 52.855 1.00 32.75 223 THR A CA 1
ATOM 1596 C C . THR A 1 223 ? -24.360 6.549 52.530 1.00 32.75 223 THR A C 1
ATOM 1598 O O . THR A 1 223 ? -24.768 6.391 51.383 1.00 32.75 223 THR A O 1
ATOM 1601 N N . ILE A 1 224 ? -24.744 5.750 53.529 1.00 40.22 224 ILE A N 1
ATOM 1602 C CA . ILE A 1 224 ? -25.691 4.638 53.357 1.00 40.22 224 ILE A CA 1
ATOM 1603 C C . ILE A 1 224 ? -27.116 5.140 53.615 1.00 40.22 224 ILE A C 1
ATOM 1605 O O . ILE A 1 224 ? -27.510 5.332 54.768 1.00 40.22 224 ILE A O 1
ATOM 1609 N N . SER A 1 225 ? -27.923 5.284 52.564 1.00 39.19 225 SER A N 1
ATOM 1610 C CA . SER A 1 225 ? -29.383 5.353 52.708 1.00 39.19 225 SER A CA 1
ATOM 1611 C C . SER A 1 225 ? -29.942 3.933 52.673 1.00 39.19 225 SER A C 1
ATOM 1613 O O . SER A 1 225 ? -29.896 3.276 51.641 1.00 39.19 225 SER A O 1
ATOM 1615 N N . SER A 1 226 ? -30.450 3.429 53.801 1.00 38.88 226 SER A N 1
ATOM 1616 C CA . SER A 1 226 ? -31.182 2.156 53.834 1.00 38.88 226 SER A CA 1
ATOM 1617 C C . SER A 1 226 ? -32.613 2.394 54.301 1.00 38.88 226 SER A C 1
ATOM 1619 O O . SER A 1 226 ? -32.814 2.873 55.420 1.00 38.88 226 SER A O 1
ATOM 1621 N N . THR A 1 227 ? -33.595 1.984 53.509 1.00 35.47 227 THR A N 1
ATOM 1622 C CA . THR A 1 227 ? -34.994 1.892 53.941 1.00 35.47 227 THR A CA 1
ATOM 1623 C C . THR A 1 227 ? -35.238 0.464 54.426 1.00 35.47 227 THR A C 1
ATOM 1625 O O . THR A 1 227 ? -35.031 -0.485 53.676 1.00 35.47 227 THR A O 1
ATOM 1628 N N . LEU A 1 228 ? -35.614 0.282 55.694 1.00 37.75 228 LEU A N 1
ATOM 1629 C CA . LEU A 1 228 ? -35.934 -1.044 56.238 1.00 37.75 228 LEU A CA 1
ATOM 1630 C C . LEU A 1 228 ? -37.387 -1.388 55.914 1.00 37.75 228 LEU A C 1
ATOM 1632 O O . LEU A 1 228 ? -38.273 -0.553 56.098 1.00 37.75 228 LEU A O 1
ATOM 1636 N N . ALA A 1 229 ? -37.636 -2.624 55.482 1.00 37.66 229 ALA A N 1
ATOM 1637 C CA . ALA A 1 229 ? -38.992 -3.152 55.406 1.00 37.66 229 ALA A CA 1
ATOM 1638 C C . ALA A 1 229 ? -39.629 -3.207 56.817 1.00 37.66 229 ALA A C 1
ATOM 1640 O O . ALA A 1 229 ? -38.906 -3.406 57.804 1.00 37.66 229 ALA A O 1
ATOM 1641 N N . PRO A 1 230 ? -40.963 -3.056 56.946 1.00 32.81 230 PRO A N 1
ATOM 1642 C CA . PRO A 1 230 ? -41.648 -3.135 58.236 1.00 32.81 230 PRO A CA 1
ATOM 1643 C C . PRO A 1 230 ? -41.336 -4.462 58.945 1.00 32.81 230 PRO A C 1
ATOM 1645 O O . PRO A 1 230 ? -41.623 -5.530 58.415 1.00 32.81 230 PRO A O 1
ATOM 1648 N N . GLY A 1 231 ? -40.731 -4.393 60.136 1.00 39.31 231 GLY A N 1
ATOM 1649 C CA . GLY A 1 231 ? -40.375 -5.565 60.952 1.00 39.31 231 GLY A CA 1
ATOM 1650 C C . GLY A 1 231 ? -38.878 -5.896 61.045 1.00 39.31 231 GLY A C 1
ATOM 1651 O O . GLY A 1 231 ? -38.516 -6.769 61.828 1.00 39.31 231 GLY A O 1
ATOM 1652 N N . MET A 1 232 ? -37.994 -5.194 60.326 1.00 36.28 232 MET A N 1
ATOM 1653 C CA . MET A 1 232 ? -36.535 -5.371 60.438 1.00 36.28 232 MET A CA 1
ATOM 1654 C C . MET A 1 232 ? -35.913 -4.314 61.364 1.00 36.28 232 MET A C 1
ATOM 1656 O O . MET A 1 232 ? -36.046 -3.113 61.129 1.00 36.28 232 MET A O 1
ATOM 1660 N N . THR A 1 233 ? -35.214 -4.740 62.421 1.00 39.22 233 THR A N 1
ATOM 1661 C CA . THR A 1 233 ? -34.527 -3.843 63.370 1.00 39.22 233 THR A CA 1
ATOM 1662 C C . THR A 1 233 ? -33.034 -3.755 63.050 1.00 39.22 233 THR A C 1
ATOM 1664 O O . THR A 1 233 ? -32.383 -4.773 62.819 1.00 39.22 233 THR A O 1
ATOM 1667 N N . ARG A 1 234 ? -32.459 -2.544 63.063 1.00 46.41 234 ARG A N 1
ATOM 1668 C CA . ARG A 1 234 ? -31.004 -2.356 62.931 1.00 46.41 234 ARG A CA 1
ATOM 1669 C C . ARG A 1 234 ? -30.307 -2.882 64.182 1.00 46.41 234 ARG A C 1
ATOM 1671 O O . ARG A 1 234 ? -30.538 -2.380 65.276 1.00 46.41 234 ARG A O 1
ATOM 1678 N N . SER A 1 235 ? -29.432 -3.864 64.013 1.00 43.53 235 SER A N 1
ATOM 1679 C CA . SER A 1 235 ? -28.553 -4.358 65.072 1.00 43.53 235 SER A CA 1
ATOM 1680 C C . SER A 1 235 ? -27.246 -3.554 65.066 1.00 43.53 235 SER A C 1
ATOM 1682 O O . SER A 1 235 ? -26.309 -3.902 64.352 1.00 43.53 235 SER A O 1
ATOM 1684 N N . PHE A 1 236 ? -27.155 -2.491 65.869 1.00 48.66 236 PHE A N 1
ATOM 1685 C CA . PHE A 1 236 ? -25.880 -1.835 66.207 1.00 48.66 236 PHE A CA 1
ATOM 1686 C C . PHE A 1 236 ? -25.336 -2.391 67.536 1.00 48.66 236 PHE A C 1
ATOM 1688 O O . PHE A 1 236 ? -25.088 -1.667 68.496 1.00 48.66 236 PHE A O 1
ATOM 1695 N N . GLN A 1 237 ? -25.159 -3.715 67.622 1.00 48.91 237 GLN A N 1
ATOM 1696 C CA . GLN A 1 237 ? -24.882 -4.376 68.905 1.00 48.91 237 GLN A CA 1
ATOM 1697 C C . GLN A 1 237 ? -23.559 -3.977 69.576 1.00 48.91 237 GLN A C 1
ATOM 1699 O O . GLN A 1 237 ? -23.481 -4.034 70.798 1.00 48.91 237 GLN A O 1
ATOM 1704 N N . ALA A 1 238 ? -22.548 -3.498 68.846 1.00 42.22 238 ALA A N 1
ATOM 1705 C CA . ALA A 1 238 ? -21.285 -3.097 69.471 1.00 42.22 238 ALA A CA 1
ATOM 1706 C C . ALA A 1 238 ? -21.381 -1.753 70.223 1.00 42.22 238 ALA A C 1
ATOM 1708 O O . ALA A 1 238 ? -20.875 -1.630 71.338 1.00 42.22 238 ALA A O 1
ATOM 1709 N N . LEU A 1 239 ? -22.059 -0.747 69.655 1.00 42.75 239 LEU A N 1
ATOM 1710 C CA . LEU A 1 239 ? -22.114 0.593 70.251 1.00 42.75 239 LEU A CA 1
ATOM 1711 C C . LEU A 1 239 ? -23.163 0.678 71.369 1.00 42.75 239 LEU A C 1
ATOM 1713 O O . LEU A 1 239 ? -22.906 1.317 72.389 1.00 42.75 239 LEU A O 1
ATOM 1717 N N . GLU A 1 240 ? -24.297 -0.020 71.232 1.00 50.84 240 GLU A N 1
ATOM 1718 C CA . GLU A 1 240 ? -25.278 -0.167 72.314 1.00 50.84 240 GLU A CA 1
ATOM 1719 C C . GLU A 1 240 ? -24.733 -1.007 73.482 1.00 50.84 240 GLU A C 1
ATOM 1721 O O . GLU A 1 240 ? -24.987 -0.645 74.630 1.00 50.84 240 GLU A O 1
ATOM 1726 N N . MET A 1 241 ? -23.938 -2.068 73.240 1.00 46.81 241 MET A N 1
ATOM 1727 C CA . MET A 1 241 ? -23.276 -2.806 74.332 1.00 46.81 241 MET A CA 1
ATOM 1728 C C . MET A 1 241 ? -22.286 -1.923 75.086 1.00 46.81 241 MET A C 1
ATOM 1730 O O . MET A 1 241 ? -22.302 -1.915 76.312 1.00 46.81 241 MET A O 1
ATOM 1734 N N . ILE A 1 242 ? -21.461 -1.143 74.382 1.00 47.06 242 ILE A N 1
ATOM 1735 C CA . ILE A 1 242 ? -20.501 -0.233 75.021 1.00 47.06 242 ILE A CA 1
ATOM 1736 C C . ILE A 1 242 ? -21.235 0.871 75.793 1.00 47.06 242 ILE A C 1
ATOM 1738 O O . ILE A 1 242 ? -20.869 1.167 76.929 1.00 47.06 242 ILE A O 1
ATOM 1742 N N . ARG A 1 243 ? -22.315 1.441 75.238 1.00 51.22 243 ARG A N 1
ATOM 1743 C CA . ARG A 1 243 ? -23.158 2.431 75.935 1.00 51.22 243 ARG A CA 1
ATOM 1744 C C . ARG A 1 243 ? -23.868 1.839 77.153 1.00 51.22 243 ARG A C 1
ATOM 1746 O O . ARG A 1 243 ? -23.921 2.494 78.189 1.00 51.22 243 ARG A O 1
ATOM 1753 N N . SER A 1 244 ? -24.371 0.610 77.053 1.00 48.12 244 SER A N 1
ATOM 1754 C CA . SER A 1 244 ? -25.043 -0.100 78.146 1.00 48.12 244 SER A CA 1
ATOM 1755 C C . SER A 1 244 ? -24.064 -0.494 79.256 1.00 48.12 244 SER A C 1
ATOM 1757 O O . SER A 1 244 ? -24.327 -0.221 80.427 1.00 48.12 244 SER A O 1
ATOM 1759 N N . MET A 1 245 ? -22.888 -1.026 78.906 1.00 52.81 245 MET A N 1
ATOM 1760 C CA . MET A 1 245 ? -21.821 -1.326 79.866 1.00 52.81 245 MET A CA 1
ATOM 1761 C C . MET A 1 245 ? -21.321 -0.055 80.557 1.00 52.81 245 MET A C 1
ATOM 1763 O O . MET A 1 245 ? -21.159 -0.047 81.776 1.00 52.81 245 MET A O 1
ATOM 1767 N N . LEU A 1 246 ? -21.140 1.044 79.816 1.00 49.16 246 LEU A N 1
ATOM 1768 C CA . LEU A 1 246 ? -20.733 2.322 80.395 1.00 49.16 246 LEU A CA 1
ATOM 1769 C C . LEU A 1 246 ? -21.819 2.890 81.323 1.00 49.16 246 LEU A C 1
ATOM 1771 O O . LEU A 1 246 ? -21.501 3.324 82.426 1.00 49.16 246 LEU A O 1
ATOM 1775 N N . ALA A 1 247 ? -23.098 2.820 80.944 1.00 50.41 247 ALA A N 1
ATOM 1776 C CA . ALA A 1 247 ? -24.210 3.233 81.803 1.00 50.41 247 ALA A CA 1
ATOM 1777 C C . ALA A 1 247 ? -24.305 2.383 83.087 1.00 50.41 247 ALA A C 1
ATOM 1779 O O . ALA A 1 247 ? -24.520 2.919 84.177 1.00 50.41 247 ALA A O 1
ATOM 1780 N N . MET A 1 248 ? -24.074 1.072 82.992 1.00 49.12 248 MET A N 1
ATOM 1781 C CA . MET A 1 248 ? -24.085 0.150 84.132 1.00 49.12 248 MET A CA 1
ATOM 1782 C C . MET A 1 248 ? -22.929 0.417 85.109 1.00 49.12 248 MET A C 1
ATOM 1784 O O . MET A 1 248 ? -23.142 0.437 86.325 1.00 49.12 248 MET A O 1
ATOM 1788 N N . VAL A 1 249 ? -21.731 0.716 84.594 1.00 51.03 249 VAL A N 1
ATOM 1789 C CA . VAL A 1 249 ? -20.566 1.128 85.400 1.00 51.03 249 VAL A CA 1
ATOM 1790 C C . VAL A 1 249 ? -20.804 2.497 86.058 1.00 51.03 249 VAL A C 1
ATOM 1792 O O . VAL A 1 249 ? -20.470 2.693 87.225 1.00 51.03 249 VAL A O 1
ATOM 1795 N N . MET A 1 250 ? -21.457 3.434 85.366 1.00 50.69 250 MET A N 1
ATOM 1796 C CA . MET A 1 250 ? -21.792 4.753 85.928 1.00 50.69 250 MET A CA 1
ATOM 1797 C C . MET A 1 250 ? -22.847 4.681 87.039 1.00 50.69 250 MET A C 1
ATOM 1799 O O . MET A 1 250 ? -22.747 5.396 88.039 1.00 50.69 250 MET A O 1
ATOM 1803 N N . THR A 1 251 ? -23.835 3.796 86.897 1.00 52.50 251 THR A N 1
ATOM 1804 C CA . THR A 1 251 ? -24.890 3.608 87.906 1.00 52.50 251 THR A CA 1
ATOM 1805 C C . THR A 1 251 ? -24.324 2.962 89.174 1.00 52.50 251 THR A C 1
ATOM 1807 O O . THR A 1 251 ? -24.654 3.373 90.285 1.00 52.50 251 THR A O 1
ATOM 1810 N N . THR A 1 252 ? -23.405 2.003 89.023 1.00 50.62 252 THR A N 1
ATOM 1811 C CA . THR A 1 252 ? -22.708 1.378 90.161 1.00 50.62 252 THR A CA 1
ATOM 1812 C C . THR A 1 252 ? -21.756 2.349 90.861 1.00 50.62 252 THR A C 1
ATOM 1814 O O . THR A 1 252 ? -21.777 2.417 92.087 1.00 50.62 252 THR A O 1
ATOM 1817 N N . LEU A 1 253 ? -21.001 3.174 90.129 1.00 49.88 253 LEU A N 1
ATOM 1818 C CA . LEU A 1 253 ? -20.157 4.222 90.724 1.00 49.88 253 LEU A CA 1
ATOM 1819 C C . LEU A 1 253 ? -20.968 5.316 91.438 1.00 49.88 253 LEU A C 1
ATOM 1821 O O . LEU A 1 253 ? -20.572 5.739 92.523 1.00 49.88 253 LEU A O 1
ATOM 1825 N N . SER A 1 254 ? -22.113 5.736 90.886 1.00 52.84 254 SER A N 1
ATOM 1826 C CA . SER A 1 254 ? -23.010 6.698 91.553 1.00 52.84 254 SER A CA 1
ATOM 1827 C C . SER A 1 254 ? -23.630 6.112 92.819 1.00 52.84 254 SER A C 1
ATOM 1829 O O . SER A 1 254 ? -23.607 6.758 93.861 1.00 52.84 254 SER A O 1
ATOM 1831 N N . SER A 1 255 ? -24.086 4.856 92.767 1.00 53.41 255 SER A N 1
ATOM 1832 C CA . SER A 1 255 ? -24.592 4.126 93.935 1.00 53.41 255 SER A CA 1
ATOM 1833 C C . SER A 1 255 ? -23.530 3.982 95.033 1.00 53.41 255 SER A C 1
ATOM 1835 O O . SER A 1 255 ? -23.827 4.128 96.220 1.00 53.41 255 SER A O 1
ATOM 1837 N N . MET A 1 256 ? -22.273 3.726 94.657 1.00 51.81 256 MET A N 1
ATOM 1838 C CA . MET A 1 256 ? -21.160 3.665 95.605 1.00 51.81 256 MET A CA 1
ATOM 1839 C C . MET A 1 256 ? -20.846 5.040 96.205 1.00 51.81 256 MET A C 1
ATOM 1841 O O . MET A 1 256 ? -20.632 5.127 97.412 1.00 51.81 256 MET A O 1
ATOM 1845 N N . ALA A 1 257 ? -20.868 6.111 95.406 1.00 51.72 257 ALA A N 1
ATOM 1846 C CA . ALA A 1 257 ? -20.669 7.480 95.883 1.00 51.72 257 ALA A CA 1
ATOM 1847 C C . ALA A 1 257 ? -21.782 7.931 96.847 1.00 51.72 257 ALA A C 1
ATOM 1849 O O . ALA A 1 257 ? -21.479 8.500 97.895 1.00 51.72 257 ALA A O 1
ATOM 1850 N N . GLU A 1 258 ? -23.046 7.605 96.557 1.00 53.97 258 GLU A N 1
ATOM 1851 C CA . GLU A 1 258 ? -24.178 7.863 97.457 1.00 53.97 258 GLU A CA 1
ATOM 1852 C C . GLU A 1 258 ? -24.031 7.102 98.778 1.00 53.97 258 GLU A C 1
ATOM 1854 O O . GLU A 1 258 ? -24.138 7.706 99.846 1.00 53.97 258 GLU A O 1
ATOM 1859 N N . ARG A 1 259 ? -23.680 5.809 98.730 1.00 54.38 259 ARG A N 1
ATOM 1860 C CA . ARG A 1 259 ? -23.446 4.991 99.936 1.00 54.38 259 ARG A CA 1
ATOM 1861 C C . ARG A 1 259 ? -22.280 5.490 100.791 1.00 54.38 259 ARG A C 1
ATOM 1863 O O . ARG A 1 259 ? -22.333 5.357 102.010 1.00 54.38 259 ARG A O 1
ATOM 1870 N N . ILE A 1 260 ? -21.242 6.051 100.171 1.00 51.97 260 ILE A N 1
ATOM 1871 C CA . ILE A 1 260 ? -20.103 6.668 100.869 1.00 51.97 260 ILE A CA 1
ATOM 1872 C C . ILE A 1 260 ? -20.508 8.024 101.472 1.00 51.97 260 ILE A C 1
ATOM 1874 O O . ILE A 1 260 ? -20.092 8.343 102.581 1.00 51.97 260 ILE A O 1
ATOM 1878 N N . SER A 1 261 ? -21.365 8.796 100.794 1.00 52.56 261 SER A N 1
ATOM 1879 C CA . SER A 1 261 ? -21.877 10.081 101.296 1.00 52.56 261 SER A CA 1
ATOM 1880 C C . SER A 1 261 ? -22.898 9.951 102.437 1.00 52.56 261 SER A C 1
ATOM 1882 O O . SER A 1 261 ? -23.044 10.875 103.232 1.00 52.56 261 SER A O 1
ATOM 1884 N N . SER A 1 262 ? -23.578 8.802 102.550 1.00 51.75 262 SER A N 1
ATOM 1885 C CA . SER A 1 262 ? -24.566 8.522 103.602 1.00 51.75 262 SER A CA 1
ATOM 1886 C C . SER A 1 262 ? -23.972 7.890 104.867 1.00 51.75 262 SER A C 1
ATOM 1888 O O . SER A 1 262 ? -24.711 7.574 105.800 1.00 51.75 262 SER A O 1
ATOM 1890 N N . MET A 1 263 ? -22.660 7.641 104.905 1.00 49.72 263 MET A N 1
ATOM 1891 C CA . MET A 1 263 ? -21.990 7.130 106.100 1.00 49.72 263 MET A CA 1
ATOM 1892 C C . MET A 1 263 ? -21.703 8.278 107.083 1.00 49.72 263 MET A C 1
ATOM 1894 O O . MET A 1 263 ? -21.151 9.302 106.679 1.00 49.72 263 MET A O 1
ATOM 1898 N N . PRO A 1 264 ? -22.032 8.135 108.380 1.00 49.62 264 PRO A N 1
ATOM 1899 C CA . PRO A 1 264 ? -21.631 9.113 109.383 1.00 49.62 264 PRO A CA 1
ATOM 1900 C C . PRO A 1 264 ? -20.101 9.089 109.534 1.00 49.62 264 PRO A C 1
ATOM 1902 O O . PRO A 1 264 ? -19.515 8.065 109.877 1.00 49.62 264 PRO A O 1
ATOM 1905 N N . ALA A 1 265 ? -19.458 10.219 109.234 1.00 42.44 265 ALA A N 1
ATOM 1906 C CA . ALA A 1 265 ? -18.013 10.431 109.361 1.00 42.44 265 ALA A CA 1
ATOM 1907 C C . ALA A 1 265 ? -17.514 10.109 110.796 1.00 42.44 265 ALA A C 1
ATOM 1909 O O . ALA A 1 265 ? -18.243 10.369 111.758 1.00 42.44 265 ALA A O 1
ATOM 1910 N N . PRO A 1 266 ? -16.278 9.589 110.972 1.00 42.31 266 PRO A N 1
ATOM 1911 C CA . PRO A 1 266 ? -15.103 10.444 110.787 1.00 42.31 266 PRO A CA 1
ATOM 1912 C C . PRO A 1 266 ? -13.914 9.820 110.024 1.00 42.31 266 PRO A C 1
ATOM 1914 O O . PRO A 1 266 ? -13.733 8.610 109.969 1.00 42.31 266 PRO A O 1
ATOM 1917 N N . ALA A 1 267 ? -13.059 10.732 109.543 1.00 34.16 267 ALA A N 1
ATOM 1918 C CA . ALA A 1 267 ? -11.669 10.572 109.093 1.00 34.16 267 ALA A CA 1
ATOM 1919 C C . ALA A 1 267 ? -11.398 10.120 107.636 1.00 34.16 267 ALA A C 1
ATOM 1921 O O . ALA A 1 267 ? -11.133 8.965 107.333 1.00 34.16 267 ALA A O 1
ATOM 1922 N N . THR A 1 268 ? -11.353 11.135 106.763 1.00 43.72 268 THR A N 1
ATOM 1923 C CA . THR A 1 268 ? -10.260 11.421 105.811 1.00 43.72 268 THR A CA 1
ATOM 1924 C C . THR A 1 268 ? -9.723 10.281 104.939 1.00 43.72 268 THR A C 1
ATOM 1926 O O . THR A 1 268 ? -8.735 9.655 105.301 1.00 43.72 268 THR A O 1
ATOM 1929 N N . ILE A 1 269 ? -10.213 10.181 103.695 1.00 38.34 269 ILE A N 1
ATOM 1930 C CA . ILE A 1 269 ? -9.351 9.938 102.520 1.00 38.34 269 ILE A CA 1
ATOM 1931 C C . ILE A 1 269 ? -9.816 10.865 101.386 1.00 38.34 269 ILE A C 1
ATOM 1933 O O . ILE A 1 269 ? -10.964 10.830 100.950 1.00 38.34 269 ILE A O 1
ATOM 1937 N N . ILE A 1 270 ? -8.911 11.749 100.964 1.00 43.00 270 ILE A N 1
ATOM 1938 C CA . ILE A 1 270 ? -9.131 12.838 100.008 1.00 43.00 270 ILE A CA 1
ATOM 1939 C C . ILE A 1 270 ? -9.265 12.299 98.578 1.00 43.00 270 ILE A C 1
ATOM 1941 O O . ILE A 1 270 ? -8.445 11.515 98.102 1.00 43.00 270 ILE A O 1
ATOM 1945 N N . LEU A 1 271 ? -10.298 12.793 97.890 1.00 45.16 271 LEU A N 1
ATOM 1946 C CA . LEU A 1 271 ? -10.605 12.599 96.476 1.00 45.16 271 LEU A CA 1
ATOM 1947 C C . LEU A 1 271 ? -9.387 12.866 95.576 1.00 45.16 271 LEU A C 1
ATOM 1949 O O . LEU A 1 271 ? -8.988 14.010 95.379 1.00 45.16 271 LEU A O 1
ATOM 1953 N N . THR A 1 272 ? -8.864 11.821 94.936 1.00 43.41 272 THR A N 1
ATOM 1954 C CA . THR A 1 272 ? -7.959 11.957 93.776 1.00 43.41 272 THR A CA 1
ATOM 1955 C C . THR A 1 272 ? -8.440 11.196 92.532 1.00 43.41 272 THR A C 1
ATOM 1957 O O . THR A 1 272 ? -7.936 11.452 91.443 1.00 43.41 272 THR A O 1
ATOM 1960 N N . SER A 1 273 ? -9.473 10.342 92.620 1.00 43.44 273 SER A N 1
ATOM 1961 C CA . SER A 1 273 ? -9.969 9.572 91.459 1.00 43.44 273 SER A CA 1
ATOM 1962 C C . SER A 1 273 ? -11.103 10.251 90.668 1.00 43.44 273 SER A C 1
ATOM 1964 O O . SER A 1 273 ? -11.250 10.012 89.467 1.00 43.44 273 SER A O 1
ATOM 1966 N N . ALA A 1 274 ? -11.871 11.155 91.286 1.00 41.28 274 ALA A N 1
ATOM 1967 C CA . ALA A 1 274 ? -13.010 11.802 90.625 1.00 41.28 274 ALA A CA 1
ATOM 1968 C C . ALA A 1 274 ? -12.579 12.793 89.521 1.00 41.28 274 ALA A C 1
ATOM 1970 O O . ALA A 1 274 ? -13.144 12.797 88.428 1.00 41.28 274 ALA A O 1
ATOM 1971 N N . MET A 1 275 ? -11.516 13.578 89.749 1.00 43.44 275 MET A N 1
ATOM 1972 C CA . MET A 1 275 ? -11.022 14.543 88.753 1.00 43.44 275 MET A CA 1
ATOM 1973 C C . MET A 1 275 ? -10.253 13.892 87.590 1.00 43.44 275 MET A C 1
ATOM 1975 O O . MET A 1 275 ? -10.279 14.417 86.475 1.00 43.44 275 MET A O 1
ATOM 1979 N N . ALA A 1 276 ? -9.610 12.738 87.808 1.00 42.34 276 ALA A N 1
ATOM 1980 C CA . ALA A 1 276 ? -8.945 11.985 86.739 1.00 42.34 276 ALA A CA 1
ATOM 1981 C C . ALA A 1 276 ? -9.966 11.417 85.735 1.00 42.34 276 ALA A C 1
ATOM 1983 O O . ALA A 1 276 ? -9.779 11.520 84.522 1.00 42.34 276 ALA A O 1
ATOM 1984 N N . THR A 1 277 ? -11.099 10.925 86.242 1.00 45.00 277 THR A N 1
ATOM 1985 C CA . THR A 1 277 ? -12.188 10.370 85.423 1.00 45.00 277 THR A CA 1
ATOM 1986 C C . THR A 1 277 ? -12.865 11.455 84.575 1.00 45.00 277 THR A C 1
ATOM 1988 O O . THR A 1 277 ? -13.152 11.243 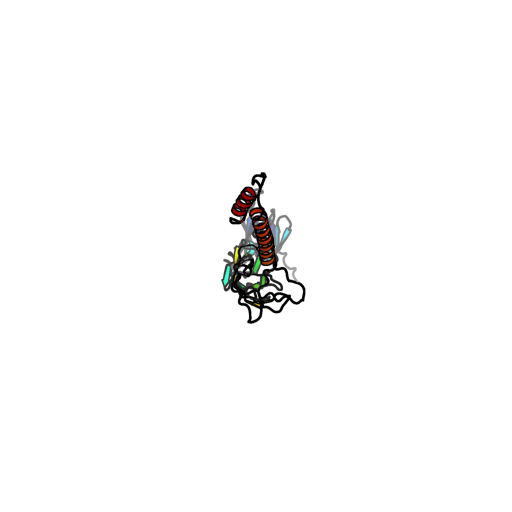83.399 1.00 45.00 277 THR A O 1
ATOM 1991 N N . GLN A 1 278 ? -13.033 12.668 85.111 1.00 42.78 278 GLN A N 1
ATOM 1992 C CA . GLN A 1 278 ? -13.651 13.781 84.379 1.00 42.78 278 GLN A CA 1
ATOM 1993 C C . GLN A 1 278 ? -12.738 14.373 83.284 1.00 42.78 278 GLN A C 1
ATOM 1995 O O . GLN A 1 278 ? -13.232 14.877 82.271 1.00 42.78 278 GLN A O 1
ATOM 2000 N N . ARG A 1 279 ? -11.407 14.272 83.439 1.00 45.00 279 ARG A N 1
ATOM 2001 C CA . ARG A 1 279 ? -10.436 14.626 82.385 1.00 45.00 279 ARG A CA 1
ATOM 2002 C C . ARG A 1 279 ? -10.412 13.598 81.250 1.00 45.00 279 ARG A C 1
ATOM 2004 O O . ARG A 1 279 ? -10.344 14.008 80.095 1.00 45.00 279 ARG A O 1
ATOM 2011 N N . LEU A 1 280 ? -10.547 12.305 81.556 1.00 43.09 280 LEU A N 1
ATOM 2012 C CA . LEU A 1 280 ? -10.655 11.250 80.540 1.00 43.09 280 LEU A CA 1
ATOM 2013 C C . LEU A 1 280 ? -11.979 11.350 79.750 1.00 43.09 280 LEU A C 1
ATOM 2015 O O . LEU A 1 280 ? -11.974 11.226 78.528 1.00 43.09 280 LEU A O 1
ATOM 2019 N N . MET A 1 281 ? -13.091 11.702 80.414 1.00 49.88 281 MET A N 1
ATOM 2020 C CA . MET A 1 281 ? -14.391 11.936 79.759 1.00 49.88 281 MET A CA 1
ATOM 2021 C C . MET A 1 281 ? -14.372 13.081 78.730 1.00 49.88 281 MET A C 1
ATOM 2023 O O . MET A 1 281 ? -15.020 12.976 77.693 1.00 49.88 281 MET A O 1
ATOM 2027 N N . ARG A 1 282 ? -13.627 14.174 78.972 1.00 46.22 282 ARG A N 1
ATOM 2028 C CA . ARG A 1 282 ? -13.510 15.279 77.995 1.00 46.22 282 ARG A CA 1
ATOM 2029 C C . ARG A 1 282 ? -12.644 14.927 76.783 1.00 46.22 282 ARG A C 1
ATOM 2031 O O . ARG A 1 282 ? -12.830 15.538 75.734 1.00 46.22 282 ARG A O 1
ATOM 2038 N N . ALA A 1 283 ? -11.722 13.975 76.924 1.00 38.44 283 ALA A N 1
ATOM 2039 C CA . ALA A 1 283 ? -10.888 13.499 75.824 1.00 38.44 283 ALA A CA 1
ATOM 2040 C C . ALA A 1 283 ? -11.655 12.545 74.891 1.00 38.44 283 ALA A C 1
ATOM 2042 O O . ALA A 1 283 ? -11.481 12.624 73.683 1.00 38.44 283 ALA A O 1
ATOM 2043 N N . MET A 1 284 ? -12.550 11.708 75.431 1.00 40.59 284 MET A N 1
ATOM 2044 C CA . MET A 1 284 ? -13.311 10.716 74.651 1.00 40.59 284 MET A CA 1
ATOM 2045 C C . MET A 1 284 ? -14.555 11.272 73.935 1.00 40.59 284 MET A C 1
ATOM 2047 O O . MET A 1 284 ? -15.069 10.627 73.035 1.00 40.59 284 MET A O 1
ATOM 2051 N N . ALA A 1 285 ? -15.049 12.459 74.303 1.00 41.44 285 ALA A N 1
ATOM 2052 C CA . ALA A 1 285 ? -16.206 13.092 73.651 1.00 41.44 285 ALA A CA 1
ATOM 2053 C C . ALA A 1 285 ? -15.842 13.957 72.418 1.00 41.44 285 ALA A C 1
ATOM 2055 O O . ALA A 1 285 ? -16.715 14.630 71.874 1.00 41.44 285 ALA A O 1
ATOM 2056 N N . ARG A 1 286 ? -14.560 14.007 72.017 1.00 43.62 286 ARG A N 1
ATOM 2057 C CA . ARG A 1 286 ? -14.044 14.824 70.893 1.00 43.62 286 ARG A CA 1
ATOM 2058 C C . ARG A 1 286 ? -13.487 14.015 69.710 1.00 43.62 286 ARG A C 1
ATOM 2060 O O . ARG A 1 286 ? -12.938 14.618 68.793 1.00 43.62 286 ARG A O 1
ATOM 2067 N N . THR A 1 287 ? -13.636 12.698 69.716 1.00 39.41 287 THR A N 1
ATOM 2068 C CA . THR A 1 287 ? -13.309 11.780 68.607 1.00 39.41 287 THR A CA 1
ATOM 2069 C C . THR A 1 287 ? -14.529 10.945 68.297 1.00 39.41 287 THR A C 1
ATOM 2071 O O . THR A 1 287 ? -14.810 10.746 67.101 1.00 39.41 287 THR A O 1
#

InterPro domains:
  IPR002126 Cadherin-like [PF00028] (87-174)
  IPR002126 Cadherin-like [PS50268] (88-189)
  IPR015919 Cadherin-like superfamily [SSF49313] (87-176)
  IPR050971 Cadherin domain-containing protein [PTHR24025] (86-204)

pLDDT: mean 75.14, std 24.74, range [31.02, 98.75]

Sequence (287 aa):
MLPDPAPIEVFYDGNFADYAISYNSGASRFTITDMNATDGDEGTDTITGAESFVFNGTAYSAADLQTEAARQANTAPGSPAIASGGAVDETAAAGTLVATLAATDADGDTLSYQITDAAGTPVSDPDFQISGNEIRLRPGAEIDFETAQTQTLYVTAADAFTTSAPQQITLTINDVAEDIVLADTGVSFADTGVTENFIQGGQVTITSRGPTTPTISIAAAATISSTLAPGMTRSFQALEMIRSMLAMVMTTLSSMAERISSMPAPATIILTSAMATQRLMRAMART

Secondary structure (DSSP, 8-state):
-PPPPPP-EEEESS-GGGEEEEEEGGGTEEEEEE--TTT----EEEEES-SEEEETTEEEEHHHHHHHHHHHHPPPPPPPEEEEE-EEETTPPTT-EEEEEE---SS----EEEEE-TTS-B---SSEEEETTEEEEPTT----TTT-SEEEEEEEEE-SS-BPPPEEEEEEEEP---EEE-TTT-PEEEP-S--TT---S--------SSS-------TT-----PPPTTPPP--HHHHHHHHHHHHHHHHHHHHHHHHHTSPP-------HHHHHHHHHHHHTT-

Radius of gyration: 44.93 Å; chains: 1; bounding box: 77×39×157 Å